Protein AF-A0A522EB56-F1 (afdb_monomer)

Radius of gyration: 16.91 Å; Cα contacts (8 Å, |Δi|>4): 366; chains: 1; bounding box: 45×41×39 Å

Foldseek 3Di:
DPDDLVRQLVVLVVVLVVQVVLLPPPQFQHKKKKFWFDVLSVDPDPDGDIDIDTGNDWDPVLVVVLVVQVVDDPAVVLVVCVVFVPDLQWQDDDDFKTKGQDQQHQAALKMKIFGNDQDADSNPDDSVRSSVVSVLVCLQVVLCVVVPFIWMKIWRGGTPPTGHGIMIIIHTRPDDDDPVCVVPVDGDYPHGSSNSSCSSNQQAPPVRHGDD

Mean predicted aligned error: 3.38 Å

Secondary structure (DSSP, 8-state):
--S-HHHHHHHHHHHHHHHHHHHTSTT-SEEEEEEEESTTTT--SSS---EEEEESS--HHHHHHHHHHTTSSS-HHHHHHHHHTTSTTEEEE-SSEEEE--TT-SSTT-EEEEESS----GGG--HHHHHHHHHHHHHHHHHHHTTT--EEEEEE-PPTT-----EEEEEE--S---HHHHHH-PPP-SS-HHHHHHHHHTSB-TTSPBP-

Structure (mmCIF, N/CA/C/O backbone):
data_AF-A0A522EB56-F1
#
_entry.id   AF-A0A522EB56-F1
#
loop_
_atom_site.group_PDB
_atom_site.id
_atom_site.type_symbol
_atom_site.label_atom_id
_atom_site.label_alt_id
_atom_site.label_comp_id
_atom_site.label_asym_id
_atom_site.label_entity_id
_atom_site.label_seq_id
_atom_site.pdbx_PDB_ins_code
_atom_site.Cartn_x
_atom_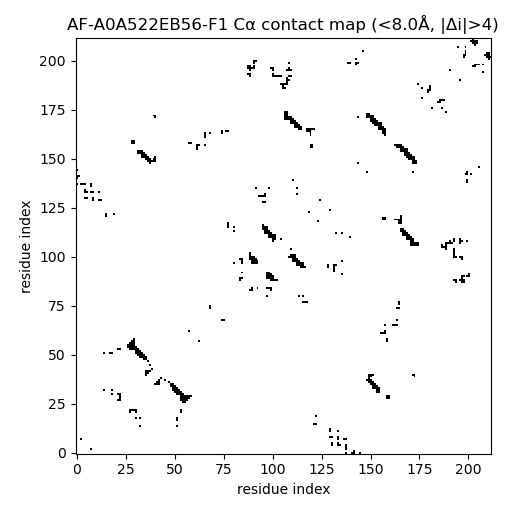site.Cartn_y
_atom_site.Cartn_z
_atom_site.occupancy
_atom_site.B_iso_or_equiv
_atom_site.auth_seq_id
_atom_site.auth_comp_id
_atom_site.auth_asym_id
_atom_site.auth_atom_id
_atom_site.pdbx_PDB_model_num
ATOM 1 N N . TRP A 1 1 ? -1.028 7.860 -11.013 1.00 91.56 1 TRP A N 1
ATOM 2 C CA . TRP A 1 1 ? 0.384 8.286 -10.855 1.00 91.56 1 TRP A CA 1
ATOM 3 C C . TRP A 1 1 ? 0.624 9.790 -11.040 1.00 91.56 1 TRP A C 1
ATOM 5 O O . TRP A 1 1 ? 1.677 10.256 -10.611 1.00 91.56 1 TRP A O 1
ATOM 15 N N . ASP A 1 2 ? -0.286 10.567 -11.647 1.00 94.19 2 ASP A N 1
ATOM 16 C CA . ASP A 1 2 ? -0.002 11.981 -11.980 1.00 94.19 2 ASP A CA 1
ATOM 17 C C . ASP A 1 2 ? -0.046 12.947 -10.799 1.00 94.19 2 ASP A C 1
ATOM 19 O O . ASP A 1 2 ? 0.698 13.923 -10.808 1.00 94.19 2 ASP A O 1
ATOM 23 N N . LEU A 1 3 ? -0.828 12.630 -9.761 1.00 96.38 3 LEU A N 1
ATOM 24 C CA . LEU A 1 3 ? -0.911 13.438 -8.543 1.00 96.38 3 LEU A CA 1
ATOM 25 C C . LEU A 1 3 ? 0.482 13.744 -7.975 1.00 96.38 3 LEU A C 1
ATOM 27 O O . LEU A 1 3 ? 1.369 12.882 -7.954 1.00 96.38 3 LEU A O 1
ATOM 31 N N . SER A 1 4 ? 0.664 14.974 -7.521 1.00 98.25 4 SER A N 1
ATOM 32 C CA . SER A 1 4 ? 1.799 15.427 -6.722 1.00 98.25 4 SER A CA 1
ATOM 33 C C . SER A 1 4 ? 1.764 14.818 -5.315 1.00 98.25 4 SER A C 1
ATOM 35 O O . SER A 1 4 ? 0.772 14.223 -4.890 1.00 98.25 4 SER A O 1
ATOM 37 N N . VAL A 1 5 ? 2.859 14.974 -4.567 1.00 98.56 5 VAL A N 1
ATOM 38 C CA . VAL A 1 5 ? 2.926 14.537 -3.162 1.00 98.56 5 VAL A CA 1
ATOM 39 C C . VAL A 1 5 ? 1.879 15.264 -2.308 1.00 98.56 5 VAL A C 1
ATOM 41 O O . VAL A 1 5 ? 1.228 14.628 -1.485 1.00 98.56 5 VAL A O 1
ATOM 44 N N . ASP A 1 6 ? 1.655 16.562 -2.534 1.00 98.56 6 ASP A N 1
ATOM 45 C CA . ASP A 1 6 ? 0.663 17.351 -1.786 1.00 98.56 6 ASP A CA 1
ATOM 46 C C . ASP A 1 6 ? -0.781 16.917 -2.077 1.00 98.56 6 ASP A C 1
ATOM 48 O O . ASP A 1 6 ? -1.623 16.841 -1.174 1.00 98.56 6 ASP A O 1
ATOM 52 N N . GLU A 1 7 ? -1.072 16.563 -3.328 1.00 98.31 7 GLU A N 1
ATOM 53 C CA . GLU A 1 7 ? -2.377 16.014 -3.703 1.00 98.31 7 GLU A CA 1
ATOM 54 C C . GLU A 1 7 ? -2.580 14.610 -3.118 1.00 98.31 7 GLU A C 1
ATOM 56 O O . GLU A 1 7 ? -3.651 14.312 -2.591 1.00 98.31 7 GLU A O 1
ATOM 61 N N . LEU A 1 8 ? -1.550 13.757 -3.131 1.00 98.50 8 LEU A N 1
ATOM 62 C CA . LEU A 1 8 ? -1.599 12.442 -2.483 1.00 98.50 8 LEU A CA 1
ATOM 63 C C . LEU A 1 8 ? -1.785 12.558 -0.965 1.00 98.50 8 LEU A C 1
ATOM 65 O O . LEU A 1 8 ? -2.591 11.825 -0.397 1.00 98.50 8 LEU A O 1
ATOM 69 N N . LEU A 1 9 ? -1.115 13.511 -0.314 1.00 98.69 9 LEU A N 1
ATOM 70 C CA . LEU A 1 9 ? -1.323 13.816 1.102 1.00 98.69 9 LEU A CA 1
ATOM 71 C C . LEU A 1 9 ? -2.775 14.230 1.371 1.00 98.69 9 LEU A C 1
ATOM 73 O O . LEU A 1 9 ? -3.380 13.777 2.342 1.00 98.69 9 LEU A O 1
ATOM 77 N N . THR A 1 10 ? -3.360 15.051 0.498 1.00 98.50 10 THR A N 1
ATOM 78 C CA . THR A 1 10 ? -4.781 15.421 0.582 1.00 98.50 10 THR A CA 1
ATOM 79 C C . THR A 1 10 ? -5.691 14.193 0.482 1.00 98.50 10 THR A C 1
ATOM 81 O O . THR A 1 10 ? -6.628 14.061 1.271 1.00 98.50 10 THR A O 1
ATOM 84 N N . VAL A 1 11 ? -5.393 13.254 -0.423 1.00 98.25 11 VAL A N 1
ATOM 85 C CA . VAL A 1 11 ? -6.132 11.984 -0.546 1.00 98.25 11 VAL A CA 1
ATOM 86 C C . VAL A 1 11 ? -6.003 11.132 0.719 1.00 98.25 11 VAL A C 1
ATOM 88 O O . VAL A 1 11 ? -7.017 10.653 1.224 1.00 98.25 11 VAL A O 1
ATOM 91 N N . LEU A 1 12 ? -4.795 10.978 1.271 1.00 98.62 12 LEU A N 1
ATOM 92 C CA . LEU A 1 12 ? -4.572 10.217 2.507 1.00 98.62 12 LEU A CA 1
ATOM 93 C C . LEU A 1 12 ? -5.327 10.829 3.694 1.00 98.62 12 LEU A C 1
ATOM 95 O O . LEU A 1 12 ? -5.979 10.109 4.444 1.00 98.62 12 LEU A O 1
ATOM 99 N N . LYS A 1 13 ? -5.337 12.161 3.823 1.00 98.56 13 LYS A N 1
ATOM 100 C CA . LYS A 1 13 ? -6.142 12.860 4.841 1.00 98.56 13 LYS A CA 1
ATOM 101 C C . LYS A 1 13 ? -7.638 12.616 4.658 1.00 98.56 13 LYS A C 1
ATOM 103 O O . LYS A 1 13 ? -8.349 12.389 5.636 1.00 98.56 13 LYS A O 1
ATOM 108 N N . ALA A 1 14 ? -8.123 12.624 3.417 1.00 98.31 14 ALA A N 1
ATOM 109 C CA . ALA A 1 14 ? -9.511 12.283 3.127 1.00 98.31 14 ALA A CA 1
ATOM 110 C C . ALA A 1 14 ? -9.828 10.829 3.521 1.00 98.31 14 ALA A C 1
ATOM 112 O O . ALA A 1 14 ? -10.890 10.572 4.091 1.00 98.31 14 ALA A O 1
ATOM 113 N N . TRP A 1 15 ? -8.904 9.890 3.292 1.00 98.56 15 TRP A N 1
ATOM 114 C CA . TRP A 1 15 ? -9.032 8.510 3.769 1.00 98.56 15 TRP A CA 1
ATOM 115 C C . TRP A 1 15 ? -9.087 8.443 5.295 1.00 98.56 15 TRP A C 1
ATOM 117 O O . TRP A 1 15 ? -10.015 7.828 5.814 1.00 98.56 15 TRP A O 1
ATOM 127 N N . CYS A 1 16 ? -8.196 9.133 6.015 1.00 98.50 16 CYS A N 1
ATOM 128 C CA . CYS A 1 16 ? -8.243 9.206 7.479 1.00 98.50 16 CYS A CA 1
ATOM 129 C C . CYS A 1 16 ? -9.606 9.699 7.980 1.00 98.50 16 CYS A C 1
ATOM 131 O O . CYS A 1 16 ? -10.238 9.052 8.815 1.00 98.50 16 CYS A O 1
ATOM 133 N N . ASN A 1 17 ? -10.099 10.808 7.425 1.00 98.25 17 ASN A N 1
ATOM 134 C CA . ASN A 1 17 ? -11.380 11.389 7.825 1.00 98.25 17 ASN A CA 1
ATOM 135 C C . ASN A 1 17 ? -12.533 10.394 7.642 1.00 98.25 17 ASN A C 1
ATOM 137 O O . ASN A 1 17 ? -13.330 10.183 8.556 1.00 98.25 17 ASN A O 1
ATOM 141 N N . ARG A 1 18 ? -12.606 9.738 6.477 1.00 98.06 18 ARG A N 1
ATOM 142 C CA . ARG A 1 18 ? -13.702 8.811 6.166 1.00 98.06 18 ARG A CA 1
ATOM 143 C C . ARG A 1 18 ? -13.588 7.490 6.917 1.00 98.06 18 ARG A C 1
ATOM 145 O O . ARG A 1 18 ? -14.613 6.975 7.350 1.00 98.06 18 ARG A O 1
ATOM 152 N N . ILE A 1 19 ? -12.382 6.963 7.125 1.00 98.25 19 ILE A N 1
ATOM 153 C CA . ILE A 1 19 ? -12.168 5.768 7.955 1.00 98.25 19 ILE A CA 1
ATOM 154 C C . ILE A 1 19 ? -12.593 6.053 9.396 1.00 98.25 19 ILE A C 1
ATOM 156 O O . ILE A 1 19 ? -13.335 5.255 9.967 1.00 98.25 19 ILE A O 1
ATOM 160 N N . SER A 1 20 ? -12.194 7.197 9.961 1.00 97.81 20 SER A N 1
ATOM 161 C CA . SER A 1 20 ? -12.588 7.607 11.314 1.00 97.81 20 SER A CA 1
ATOM 162 C C . SER A 1 20 ? -14.111 7.691 11.463 1.00 97.81 20 SER A C 1
ATOM 164 O O . SER A 1 20 ? -14.681 7.072 12.360 1.00 97.81 20 SER A O 1
ATOM 166 N N . GLU A 1 21 ? -14.789 8.375 10.538 1.00 98.06 21 GLU A N 1
ATOM 167 C CA . GLU A 1 21 ? -16.248 8.539 10.560 1.00 98.06 21 GLU A CA 1
ATOM 168 C C . GLU A 1 21 ? -16.996 7.205 10.398 1.00 98.06 21 GLU A C 1
ATOM 170 O O . GLU A 1 21 ? -17.924 6.898 11.152 1.00 98.06 21 GLU A O 1
ATOM 175 N N . LEU A 1 22 ? -16.601 6.386 9.419 1.00 97.75 22 LEU A N 1
ATOM 176 C CA . LEU A 1 22 ? -17.283 5.128 9.112 1.00 97.75 22 LEU A CA 1
ATOM 177 C C . LEU A 1 22 ? -17.064 4.067 10.197 1.00 97.75 22 LEU A C 1
ATOM 179 O O . LEU A 1 22 ? -17.971 3.272 10.456 1.00 97.75 22 LEU A O 1
ATOM 183 N N . SER A 1 23 ? -15.908 4.081 10.865 1.00 96.06 23 SER A N 1
ATOM 184 C CA . SER A 1 23 ? -15.574 3.142 11.948 1.00 96.06 23 SER A CA 1
ATOM 185 C C . SER A 1 23 ? -16.375 3.381 13.231 1.00 96.06 23 SER A C 1
ATOM 187 O O . SER A 1 23 ? -16.440 2.502 14.088 1.00 96.06 23 SER A O 1
ATOM 189 N N . GLN A 1 24 ? -17.002 4.552 13.381 1.00 96.00 24 GLN A N 1
ATOM 190 C CA . GLN A 1 24 ? -17.881 4.856 14.515 1.00 96.00 24 GLN A CA 1
ATOM 191 C C . GLN A 1 24 ? -19.304 4.308 14.331 1.00 96.00 24 GLN A C 1
ATOM 193 O O . GLN A 1 24 ? -20.083 4.279 15.284 1.00 96.00 24 GLN A O 1
ATOM 198 N N . LYS A 1 25 ? -19.675 3.870 13.121 1.00 96.81 25 LYS A N 1
ATOM 199 C CA . LYS A 1 25 ? -21.008 3.313 12.864 1.00 96.81 25 LYS A CA 1
ATOM 200 C C . LYS A 1 25 ? -21.122 1.929 13.529 1.00 96.81 25 LYS A C 1
ATOM 202 O O . LYS A 1 25 ? -20.293 1.071 13.236 1.00 96.81 25 LYS A O 1
ATOM 207 N N . PRO A 1 26 ? -22.161 1.652 14.345 1.00 95.00 26 PRO A N 1
ATOM 208 C CA . PRO A 1 26 ? -22.265 0.394 15.099 1.00 95.00 26 PRO A CA 1
ATOM 209 C C . PRO A 1 26 ? -22.221 -0.889 14.256 1.00 95.00 26 PRO A C 1
ATOM 211 O O . PRO A 1 26 ? -21.745 -1.919 14.724 1.00 95.00 26 PRO A O 1
ATOM 214 N N . ALA A 1 27 ? -22.716 -0.833 13.017 1.00 95.19 27 ALA A N 1
ATOM 215 C CA . ALA A 1 27 ? -22.726 -1.972 12.102 1.00 95.19 27 ALA A CA 1
ATOM 216 C C . ALA A 1 27 ? -21.392 -2.180 11.361 1.00 95.19 27 ALA A C 1
ATOM 218 O O . ALA A 1 27 ? -21.203 -3.230 10.754 1.00 95.19 27 ALA A O 1
ATOM 219 N N . THR A 1 28 ? -20.474 -1.210 11.381 1.00 97.62 28 THR A N 1
ATOM 220 C CA . THR A 1 28 ? -19.195 -1.316 10.670 1.00 97.62 28 THR A CA 1
ATOM 221 C C . THR A 1 28 ? -18.236 -2.213 11.444 1.00 97.62 28 THR A C 1
ATOM 223 O O . THR A 1 28 ? -17.919 -1.948 12.602 1.00 97.62 28 THR A O 1
ATOM 226 N N . LYS A 1 29 ? -17.732 -3.258 10.783 1.00 96.94 29 LYS A N 1
ATOM 227 C CA . LYS A 1 29 ? -16.644 -4.103 11.296 1.00 96.94 29 LYS A CA 1
ATOM 228 C C . LYS A 1 29 ? -15.296 -3.735 10.692 1.00 96.94 29 LYS A C 1
ATOM 230 O O . LYS A 1 29 ? -14.285 -3.816 11.384 1.00 96.94 29 LYS A O 1
ATOM 235 N N . TRP A 1 30 ? -15.282 -3.292 9.437 1.00 97.81 30 TRP A N 1
ATOM 236 C CA . TRP A 1 30 ? -14.063 -2.873 8.754 1.00 97.81 30 TRP A CA 1
ATOM 237 C C . TRP A 1 30 ? -14.355 -1.858 7.644 1.00 97.81 30 TRP A C 1
ATOM 239 O O . TRP A 1 30 ? -15.468 -1.810 7.110 1.00 97.81 30 TRP A O 1
ATOM 249 N N . VAL A 1 31 ? -13.357 -1.035 7.307 1.00 98.25 31 VAL A N 1
ATOM 250 C CA . VAL A 1 31 ? -13.451 -0.011 6.257 1.00 98.25 31 VAL A CA 1
ATOM 251 C C . VAL A 1 31 ? -12.338 -0.223 5.231 1.00 98.25 31 VAL A C 1
ATOM 253 O O . VAL A 1 31 ? -11.176 0.079 5.484 1.00 98.25 31 VAL A O 1
ATOM 256 N N . ALA A 1 32 ? -12.682 -0.697 4.040 1.00 97.94 32 ALA A N 1
ATOM 257 C CA . ALA A 1 32 ? -11.734 -0.786 2.937 1.00 97.94 32 ALA A CA 1
ATOM 258 C C . ALA A 1 32 ? -11.496 0.606 2.345 1.00 97.94 32 ALA A C 1
ATOM 260 O O . ALA A 1 32 ? -12.463 1.277 1.989 1.00 97.94 32 ALA A O 1
ATOM 261 N N . ALA A 1 33 ? -10.241 1.018 2.174 1.00 98.12 33 ALA A N 1
ATOM 262 C CA . ALA A 1 33 ? -9.876 2.177 1.361 1.00 98.12 33 ALA A CA 1
ATOM 263 C C . ALA A 1 33 ? -8.878 1.734 0.289 1.00 98.12 33 ALA A C 1
ATOM 265 O O . ALA A 1 33 ? -7.845 1.136 0.599 1.00 98.12 33 ALA A O 1
ATOM 266 N N . PHE A 1 34 ? -9.226 1.977 -0.973 1.00 98.25 34 PHE A N 1
ATOM 267 C CA . PHE A 1 34 ? -8.470 1.463 -2.107 1.00 98.25 34 PHE A CA 1
ATOM 268 C C . PHE A 1 34 ? -8.619 2.331 -3.356 1.00 98.25 34 PHE A C 1
ATOM 270 O O . PHE A 1 34 ? -9.475 3.212 -3.452 1.00 98.25 34 PHE A O 1
ATOM 277 N N . LYS A 1 35 ? -7.765 2.069 -4.339 1.00 97.62 35 LYS A N 1
ATOM 278 C CA . LYS A 1 35 ? -7.767 2.678 -5.659 1.00 97.62 35 LYS A CA 1
ATOM 279 C C . LYS A 1 35 ? -7.564 1.603 -6.714 1.00 97.62 35 LYS A C 1
ATOM 281 O O . LYS A 1 35 ? -6.639 0.802 -6.615 1.00 97.62 35 LYS A O 1
ATOM 286 N N . ASN A 1 36 ? -8.369 1.696 -7.762 1.00 97.31 36 ASN A N 1
ATOM 287 C CA . ASN A 1 36 ? -8.198 0.952 -8.999 1.00 97.31 36 ASN A CA 1
ATOM 288 C C . ASN A 1 36 ? -7.678 1.911 -10.073 1.00 97.31 36 ASN A C 1
ATOM 290 O O . ASN A 1 36 ? -8.138 3.055 -10.178 1.00 97.31 36 ASN A O 1
ATOM 294 N N . HIS A 1 37 ? -6.698 1.467 -10.850 1.00 96.00 37 HIS A N 1
ATOM 295 C CA . HIS A 1 37 ? -6.133 2.217 -11.961 1.00 96.00 37 HIS A CA 1
ATOM 296 C C . HIS A 1 37 ? -6.011 1.324 -13.192 1.00 96.00 37 HIS A C 1
ATOM 298 O O . HIS A 1 37 ? -5.477 0.221 -13.099 1.00 96.00 37 HIS A O 1
ATOM 304 N N . GLY A 1 38 ? -6.454 1.835 -14.343 1.00 93.31 38 GLY A N 1
ATOM 305 C CA . GLY A 1 38 ? -6.471 1.104 -15.608 1.00 93.31 38 GLY A CA 1
ATOM 306 C C . GLY A 1 38 ? -7.552 0.019 -15.665 1.00 93.31 38 GLY A C 1
ATOM 307 O O . GLY A 1 38 ? -8.137 -0.373 -14.650 1.00 93.31 38 GLY A O 1
ATOM 308 N N . LYS A 1 39 ? -7.835 -0.455 -16.879 1.00 91.00 39 LYS A N 1
ATOM 309 C CA . LYS A 1 39 ? -8.914 -1.415 -17.147 1.00 91.00 39 LYS A CA 1
ATOM 310 C C . LYS A 1 39 ? -8.657 -2.755 -16.454 1.00 91.00 39 LYS A C 1
ATOM 312 O O . LYS A 1 39 ? -9.550 -3.291 -15.805 1.00 91.00 39 LYS A O 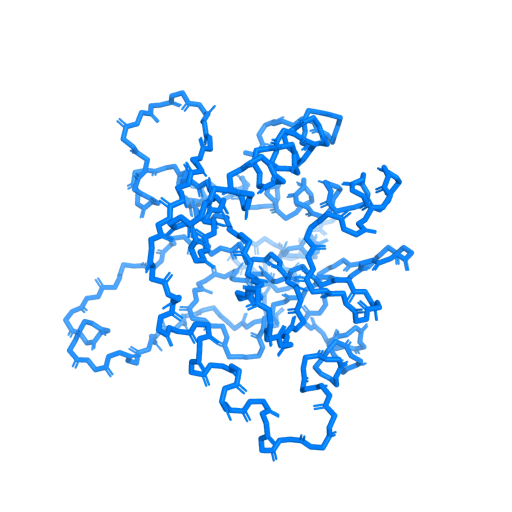1
ATOM 317 N N . GLU A 1 40 ? -7.426 -3.250 -16.519 1.00 92.00 40 GLU A N 1
ATOM 318 C CA . GLU A 1 40 ? -6.969 -4.510 -15.918 1.00 92.00 40 GLU A CA 1
ATOM 319 C C . GLU A 1 40 ? -6.903 -4.428 -14.382 1.00 92.00 40 GLU A C 1
ATOM 321 O O . GLU A 1 40 ? -6.979 -5.448 -13.693 1.00 92.00 40 GLU A O 1
ATOM 326 N N . GLY A 1 41 ? -6.820 -3.208 -13.836 1.00 87.00 41 GLY A N 1
ATOM 327 C CA . GLY A 1 41 ? -7.013 -2.910 -12.415 1.00 87.00 41 GLY A CA 1
ATOM 328 C C . GLY A 1 41 ? -8.477 -2.806 -11.991 1.00 87.00 41 GLY A C 1
ATOM 329 O O . GLY A 1 41 ? -8.749 -2.596 -10.812 1.00 87.00 41 GLY A O 1
ATOM 330 N N . GLY A 1 42 ? -9.431 -2.949 -12.915 1.00 88.56 42 GLY A N 1
ATOM 331 C CA . GLY A 1 42 ? -10.862 -2.880 -12.621 1.00 88.56 42 GLY A CA 1
ATOM 332 C C . GLY A 1 42 ? -11.403 -1.455 -12.482 1.00 88.56 42 GLY A C 1
ATOM 333 O O . GLY A 1 42 ? -12.448 -1.257 -11.859 1.00 88.56 42 GLY A O 1
ATOM 334 N N . ALA A 1 43 ? -10.714 -0.446 -13.027 1.00 87.19 43 ALA A N 1
ATOM 335 C CA . ALA A 1 43 ? -11.265 0.902 -13.101 1.00 87.19 43 ALA A CA 1
ATOM 336 C C . ALA A 1 43 ? -12.425 0.937 -14.111 1.00 87.19 43 ALA A C 1
ATOM 338 O O . ALA A 1 43 ? -12.248 0.646 -15.293 1.00 87.19 43 ALA A O 1
ATOM 339 N N . SER A 1 44 ? -13.618 1.308 -13.645 1.00 80.44 44 SER A N 1
ATOM 340 C CA . SER A 1 44 ? -14.816 1.451 -14.485 1.00 80.44 44 SER A CA 1
ATOM 341 C C . SER A 1 44 ? -14.944 2.833 -15.133 1.00 80.44 44 SER A C 1
ATOM 343 O O . SER A 1 44 ? -15.700 3.000 -16.086 1.00 80.44 44 SER A O 1
ATOM 345 N N . LEU A 1 45 ? -14.213 3.828 -14.620 1.00 85.06 45 LEU A N 1
ATOM 346 C CA . LEU A 1 45 ? -14.213 5.209 -15.095 1.00 85.06 45 LEU A CA 1
ATOM 347 C C . LEU A 1 45 ? -12.788 5.654 -15.416 1.00 85.06 45 LEU A C 1
ATOM 349 O O . LEU A 1 45 ? -11.856 5.346 -14.675 1.00 85.06 45 LEU A O 1
ATOM 353 N N . MET A 1 46 ? -12.648 6.457 -16.473 1.00 83.19 46 MET A N 1
ATOM 354 C CA . MET A 1 46 ? -11.369 7.070 -16.853 1.00 83.19 46 MET A CA 1
ATOM 355 C C . MET A 1 46 ? -10.890 8.111 -15.836 1.00 83.19 46 MET A C 1
ATOM 357 O O . MET A 1 46 ? -9.691 8.324 -15.677 1.00 83.19 46 MET A O 1
ATOM 361 N N . HIS A 1 47 ? -11.817 8.778 -15.142 1.00 89.00 47 HIS A N 1
ATOM 362 C CA . HIS A 1 47 ? -11.461 9.776 -14.140 1.00 89.00 47 HIS A CA 1
ATOM 363 C C . HIS A 1 47 ? -10.772 9.121 -12.937 1.00 89.00 47 HIS A C 1
ATOM 365 O O . HIS A 1 47 ? -11.281 8.153 -12.367 1.00 89.00 47 HIS A O 1
ATOM 371 N N . SER A 1 48 ? -9.634 9.676 -12.515 1.00 91.94 48 SER A N 1
ATOM 372 C CA . SER A 1 48 ? -8.888 9.154 -11.372 1.00 91.94 48 SER A CA 1
ATOM 373 C C . SER A 1 48 ? -9.674 9.339 -10.077 1.00 91.94 48 SER A C 1
ATOM 375 O O . SER A 1 48 ? -9.817 10.448 -9.579 1.00 91.94 48 SER A O 1
ATOM 377 N N . HIS A 1 49 ? -10.100 8.229 -9.483 1.00 93.12 49 HIS A N 1
ATOM 378 C CA . HIS A 1 49 ? -10.777 8.209 -8.193 1.00 93.12 49 HIS A CA 1
ATOM 379 C C . HIS A 1 49 ? -10.231 7.088 -7.302 1.00 93.12 49 HIS A C 1
ATOM 381 O O . HIS A 1 49 ? -9.449 6.240 -7.747 1.00 93.12 49 HIS A O 1
ATOM 387 N N . SER A 1 50 ? -10.628 7.132 -6.036 1.00 95.81 50 SER A N 1
ATOM 388 C CA . SER A 1 50 ? -10.433 6.088 -5.031 1.00 95.81 50 SER A CA 1
ATOM 389 C C . SER A 1 50 ? -11.799 5.727 -4.451 1.00 95.81 50 SER A C 1
ATOM 391 O O . SER A 1 50 ? -12.758 6.488 -4.591 1.00 95.81 50 SER A O 1
ATOM 393 N N . GLN A 1 51 ? -11.896 4.585 -3.788 1.00 97.56 51 GLN A N 1
ATOM 394 C CA . GLN A 1 51 ? -13.129 4.086 -3.196 1.00 97.56 51 GLN A CA 1
ATOM 395 C C . GLN A 1 51 ? -12.914 3.799 -1.712 1.00 97.56 51 GLN A C 1
ATOM 397 O O . GLN A 1 51 ? -11.828 3.403 -1.289 1.00 97.56 51 GLN A O 1
ATOM 402 N N . ILE A 1 52 ? -13.968 4.014 -0.924 1.00 98.06 52 ILE A N 1
ATOM 403 C CA . ILE A 1 52 ? -14.010 3.666 0.494 1.00 98.06 52 ILE A CA 1
ATOM 404 C C . ILE A 1 52 ? -15.309 2.912 0.746 1.00 98.06 52 ILE A C 1
ATOM 406 O O . ILE A 1 52 ? -16.384 3.412 0.412 1.00 98.06 52 ILE A O 1
ATOM 410 N N . VAL A 1 53 ? -15.210 1.715 1.316 1.00 97.56 53 VAL A N 1
ATOM 411 C CA . VAL A 1 53 ? -16.348 0.820 1.539 1.00 97.56 53 VAL A CA 1
ATOM 412 C C . VAL A 1 53 ? -16.312 0.330 2.980 1.00 97.56 53 VAL A C 1
ATOM 414 O O . VAL A 1 53 ? -15.390 -0.375 3.377 1.00 97.56 53 VAL A O 1
ATOM 417 N N . SER A 1 54 ? -17.320 0.691 3.770 1.00 96.94 54 SER A N 1
ATOM 418 C CA . SER A 1 54 ? -17.543 0.110 5.097 1.00 96.94 54 SER A CA 1
ATOM 419 C C . SER A 1 54 ? -18.481 -1.083 5.001 1.00 96.94 54 SER A C 1
ATOM 421 O O . SER A 1 54 ? -19.502 -0.998 4.316 1.00 96.94 54 SER A O 1
ATOM 423 N N . PHE A 1 55 ? -18.194 -2.154 5.732 1.00 95.19 55 PHE A N 1
ATOM 424 C CA . PHE A 1 55 ? -19.067 -3.325 5.775 1.00 95.19 55 PHE A CA 1
ATOM 425 C C . PHE A 1 55 ? -19.040 -4.015 7.143 1.00 95.19 55 PHE A C 1
ATOM 427 O O . PHE A 1 55 ? -18.184 -3.756 7.992 1.00 95.19 55 PHE A O 1
ATOM 434 N N . ASN A 1 56 ? -20.037 -4.867 7.379 1.00 96.31 56 ASN A N 1
ATOM 435 C CA . ASN A 1 56 ? -20.343 -5.501 8.664 1.00 96.31 56 ASN A CA 1
ATOM 436 C C . ASN A 1 56 ? -19.674 -6.873 8.860 1.00 96.31 56 ASN A C 1
ATOM 438 O O . ASN A 1 56 ? -20.143 -7.680 9.662 1.00 96.31 56 ASN A O 1
ATOM 442 N N . LEU A 1 57 ? -18.578 -7.129 8.146 1.00 95.88 57 LEU A N 1
ATOM 443 C CA . LEU A 1 57 ? -17.804 -8.366 8.201 1.00 95.88 57 LEU A CA 1
ATOM 444 C C . LEU A 1 57 ? -16.321 -8.038 8.430 1.00 95.88 57 LEU A C 1
ATOM 446 O O . LEU A 1 57 ? -15.818 -7.036 7.927 1.00 95.88 57 LEU A O 1
ATOM 450 N N . GLU A 1 58 ? -15.620 -8.879 9.188 1.00 96.81 58 GLU A N 1
ATOM 451 C CA . GLU A 1 58 ? -14.156 -8.838 9.273 1.00 96.81 58 GLU A CA 1
ATOM 452 C C . GLU A 1 58 ? -13.559 -9.548 8.041 1.00 96.81 58 GLU A C 1
ATOM 454 O O . GLU A 1 58 ? -13.982 -10.670 7.746 1.00 96.81 58 GLU A O 1
ATOM 459 N N . PRO A 1 59 ? -12.610 -8.949 7.294 1.00 96.75 59 PRO A N 1
ATOM 460 C CA . PRO A 1 59 ? -12.126 -9.537 6.047 1.00 96.75 59 PRO A CA 1
ATOM 461 C C . PRO A 1 59 ? -11.462 -10.903 6.296 1.00 96.75 59 PRO A C 1
ATOM 463 O O . PRO A 1 59 ? -10.490 -10.962 7.053 1.00 96.75 59 PRO A O 1
ATOM 466 N N . PRO A 1 60 ? -11.912 -11.998 5.648 1.00 95.88 60 PRO A N 1
ATOM 467 C CA . PRO A 1 60 ? -11.393 -13.340 5.924 1.00 95.88 60 PRO A CA 1
ATOM 468 C C . PRO A 1 60 ? -9.878 -13.471 5.745 1.00 95.88 60 PRO A C 1
ATOM 470 O O . PRO A 1 60 ? -9.224 -14.136 6.542 1.00 95.88 60 PRO A O 1
ATOM 473 N N . GLN A 1 61 ? -9.311 -12.803 4.737 1.00 94.25 61 GLN A N 1
ATOM 474 C CA . GLN A 1 61 ? -7.870 -12.814 4.487 1.00 94.25 61 GLN A CA 1
ATOM 475 C C . GLN A 1 61 ? -7.084 -12.118 5.608 1.00 94.25 61 GLN A C 1
ATOM 477 O O . GLN A 1 61 ? -6.152 -12.703 6.149 1.00 94.25 61 GLN A O 1
ATOM 482 N N . VAL A 1 62 ? -7.513 -10.923 6.031 1.00 96.69 62 VAL A N 1
ATOM 483 C CA . VAL A 1 62 ? -6.888 -10.198 7.154 1.00 96.69 62 VAL A CA 1
ATOM 484 C C . VAL A 1 62 ? -6.981 -11.026 8.441 1.00 96.69 62 VAL A C 1
ATOM 486 O O . VAL A 1 62 ? -6.018 -11.122 9.198 1.00 96.69 62 VAL A O 1
ATOM 489 N N . MET A 1 63 ? -8.113 -11.698 8.670 1.00 97.75 63 MET A N 1
ATOM 490 C CA . MET A 1 63 ? -8.288 -12.593 9.818 1.00 97.75 63 MET A CA 1
ATOM 491 C C . MET A 1 63 ? -7.397 -13.838 9.751 1.00 97.75 63 MET A C 1
ATOM 493 O O . MET A 1 63 ? -6.886 -14.277 10.783 1.00 97.75 63 MET A O 1
ATOM 497 N N . ALA A 1 64 ? -7.176 -14.407 8.564 1.00 96.00 64 ALA A N 1
ATOM 498 C CA . ALA A 1 64 ? -6.241 -15.514 8.378 1.00 96.00 64 ALA A CA 1
ATOM 499 C C . ALA A 1 64 ? -4.802 -15.096 8.719 1.00 96.00 64 ALA A C 1
ATOM 501 O O . ALA A 1 64 ? -4.101 -15.830 9.413 1.00 96.00 64 ALA A O 1
ATOM 502 N N . GLU A 1 65 ? -4.392 -13.894 8.315 1.00 96.12 65 GLU A N 1
ATOM 503 C CA . GLU A 1 65 ? -3.073 -13.338 8.631 1.00 96.12 65 GLU A CA 1
ATOM 504 C C . GLU A 1 65 ? -2.902 -13.040 10.126 1.00 96.12 65 GLU A C 1
ATOM 506 O O . GLU A 1 65 ? -1.868 -13.381 10.696 1.00 96.12 65 GLU A O 1
ATOM 511 N N . ILE A 1 66 ? -3.928 -12.496 10.793 1.00 96.44 66 ILE A N 1
ATOM 512 C CA . ILE A 1 66 ? -3.945 -12.324 12.258 1.00 96.44 66 ILE A CA 1
ATOM 513 C C . ILE A 1 66 ? -3.808 -13.679 12.966 1.00 96.44 66 ILE A C 1
ATOM 515 O O . ILE A 1 66 ? -3.071 -13.819 13.939 1.00 96.44 66 ILE A O 1
ATOM 519 N N . ASN A 1 67 ? -4.512 -14.708 12.498 1.00 95.62 67 ASN A N 1
ATOM 520 C CA . ASN A 1 67 ? -4.408 -16.036 13.100 1.00 95.62 67 ASN A CA 1
ATOM 521 C C . ASN A 1 67 ? -3.028 -16.664 12.869 1.00 95.62 67 ASN A C 1
ATOM 523 O O . ASN A 1 67 ? -2.490 -17.298 13.775 1.00 95.62 67 ASN A O 1
ATOM 527 N N . ALA A 1 68 ? -2.434 -16.461 11.692 1.00 94.12 68 ALA A N 1
ATOM 528 C CA . ALA A 1 68 ? -1.077 -16.907 11.405 1.00 94.12 68 ALA A CA 1
ATOM 529 C C . ALA A 1 68 ? -0.036 -16.155 12.253 1.00 94.12 68 ALA A C 1
ATOM 531 O O . ALA A 1 68 ? 0.900 -16.777 12.758 1.00 94.12 68 ALA A O 1
ATOM 532 N N . SER A 1 69 ? -0.218 -14.847 12.467 1.00 93.62 69 SER A N 1
ATOM 533 C CA . SER A 1 69 ? 0.708 -14.020 13.248 1.00 93.62 69 SER A CA 1
ATOM 534 C C . SER A 1 69 ? 0.730 -14.391 14.731 1.00 93.62 69 SER A C 1
ATOM 536 O O . SER A 1 69 ? 1.790 -14.323 15.346 1.00 93.62 69 SER A O 1
ATOM 538 N N . ARG A 1 70 ? -0.385 -14.883 15.292 1.00 90.25 70 ARG A N 1
ATOM 539 C CA . ARG A 1 70 ? -0.462 -15.377 16.685 1.00 90.25 70 ARG A CA 1
ATOM 540 C C . ARG A 1 70 ? 0.482 -16.543 16.987 1.00 90.25 70 ARG A C 1
ATOM 542 O O . ARG A 1 70 ? 0.858 -16.725 18.140 1.00 90.25 70 ARG A O 1
ATOM 549 N N . ASN A 1 71 ? 0.868 -17.322 15.977 1.00 88.56 71 ASN A N 1
ATOM 550 C CA . ASN A 1 71 ? 1.817 -18.429 16.136 1.00 88.56 71 ASN A CA 1
ATOM 551 C C . ASN A 1 71 ? 3.284 -17.966 16.118 1.00 88.56 71 ASN A C 1
ATOM 553 O O . ASN A 1 71 ? 4.192 -18.778 16.293 1.00 88.56 71 ASN A O 1
ATOM 557 N N . TYR A 1 72 ? 3.532 -16.676 15.884 1.00 92.19 72 TYR A N 1
ATOM 558 C CA . TYR A 1 72 ? 4.858 -16.080 15.862 1.00 92.19 72 TYR A CA 1
ATOM 559 C C . TYR A 1 72 ? 5.149 -15.359 17.185 1.00 92.19 72 TYR A C 1
ATOM 561 O O . TYR A 1 72 ? 4.287 -14.699 17.760 1.00 92.19 72 TYR A O 1
ATOM 569 N N . SER A 1 73 ? 6.386 -15.457 17.680 1.00 90.94 73 SER A N 1
ATOM 570 C CA . SER A 1 73 ? 6.802 -14.720 18.878 1.00 90.94 73 SER A CA 1
ATOM 571 C C . SER A 1 73 ? 7.019 -13.241 18.539 1.00 90.94 73 SER A C 1
ATOM 573 O O . SER A 1 73 ? 8.091 -12.854 18.075 1.00 90.94 73 SER A O 1
ATOM 575 N N . GLY A 1 74 ? 6.003 -12.416 18.792 1.00 91.69 74 GLY A N 1
ATOM 576 C CA . GLY A 1 74 ? 5.992 -10.986 18.473 1.00 91.69 74 GLY A CA 1
ATOM 577 C C . GLY A 1 74 ? 5.315 -10.696 17.132 1.00 91.69 74 GLY A C 1
ATOM 578 O O . GLY A 1 74 ? 4.518 -11.489 16.644 1.00 91.69 74 GLY A O 1
ATOM 579 N N . CYS A 1 75 ? 5.624 -9.553 16.517 1.00 95.25 75 CYS A N 1
ATOM 580 C CA . CYS A 1 75 ? 5.035 -9.183 15.229 1.00 95.25 75 CYS A CA 1
ATOM 581 C C . CYS A 1 75 ? 5.890 -9.708 14.054 1.00 95.25 75 CYS A C 1
ATOM 583 O O . CYS A 1 75 ? 7.019 -9.233 13.870 1.00 95.25 75 CYS A O 1
ATOM 585 N N . PRO A 1 76 ? 5.374 -10.627 13.212 1.00 95.56 76 PRO A N 1
ATOM 586 C CA . PRO A 1 76 ? 6.129 -11.154 12.074 1.00 95.56 76 PRO A CA 1
ATOM 587 C C . PRO A 1 76 ? 6.444 -10.073 11.033 1.00 95.56 76 PRO A C 1
ATOM 589 O O . PRO A 1 76 ? 7.526 -10.082 10.450 1.00 95.56 76 PRO A O 1
ATOM 592 N N . TYR A 1 77 ? 5.557 -9.091 10.846 1.00 96.06 77 TYR A N 1
ATOM 593 C CA . TYR A 1 77 ? 5.793 -7.969 9.933 1.00 96.06 77 TYR A CA 1
ATOM 594 C C . TYR A 1 77 ? 6.874 -7.009 10.435 1.00 96.06 77 TYR A C 1
ATOM 596 O O . TYR A 1 77 ? 7.647 -6.495 9.632 1.00 96.06 77 TYR A O 1
ATOM 604 N N . CYS A 1 78 ? 6.999 -6.803 11.752 1.00 96.12 78 CYS A N 1
ATOM 605 C CA . CYS A 1 78 ? 8.135 -6.057 12.302 1.00 96.12 78 CYS A CA 1
ATOM 606 C C . CYS A 1 78 ? 9.450 -6.758 11.964 1.00 96.12 78 CYS A C 1
ATOM 608 O O . CYS A 1 78 ? 10.390 -6.112 11.501 1.00 96.12 78 CYS A O 1
ATOM 610 N N . LYS A 1 79 ? 9.501 -8.090 12.115 1.00 95.12 79 LYS A N 1
ATOM 611 C CA . LYS A 1 79 ? 10.685 -8.862 11.732 1.00 95.12 79 LYS A CA 1
ATOM 612 C C . LYS A 1 79 ? 10.956 -8.799 10.230 1.00 95.12 79 LYS A C 1
ATOM 614 O O . LYS A 1 79 ? 12.105 -8.629 9.825 1.00 95.12 79 LYS A O 1
ATOM 619 N N . LEU A 1 80 ? 9.911 -8.910 9.411 1.00 94.25 80 LEU A N 1
ATOM 620 C CA . LEU A 1 80 ? 10.003 -8.768 7.961 1.00 94.25 80 LEU A CA 1
ATOM 621 C C . LEU A 1 80 ? 10.613 -7.412 7.587 1.00 94.25 80 LEU A C 1
ATOM 623 O O . LEU A 1 80 ? 11.609 -7.372 6.875 1.00 94.25 80 LEU A O 1
ATOM 627 N N . MET A 1 81 ? 10.083 -6.317 8.134 1.00 93.44 81 MET A N 1
ATOM 628 C CA . MET A 1 81 ? 10.564 -4.954 7.892 1.00 93.44 81 MET A CA 1
ATOM 629 C C . MET A 1 81 ? 12.032 -4.777 8.318 1.00 93.44 81 MET A C 1
ATOM 631 O O . MET A 1 81 ? 12.819 -4.172 7.588 1.00 93.44 81 MET A O 1
ATOM 635 N N . GLU A 1 82 ? 12.447 -5.357 9.452 1.00 91.81 82 GLU A N 1
ATOM 636 C CA . GLU A 1 82 ? 13.849 -5.336 9.889 1.00 91.81 82 GLU A CA 1
ATOM 637 C C . GLU A 1 82 ? 14.807 -6.009 8.904 1.00 91.81 82 GLU A C 1
ATOM 639 O O . GLU A 1 82 ? 15.943 -5.544 8.747 1.00 91.81 82 GLU A O 1
ATOM 644 N N . ASN A 1 83 ? 14.358 -7.098 8.280 1.00 92.88 83 ASN A N 1
ATOM 645 C CA . ASN A 1 83 ? 15.132 -7.851 7.303 1.00 92.88 83 ASN A CA 1
ATOM 646 C C . ASN A 1 83 ? 15.136 -7.132 5.944 1.00 92.88 83 ASN A C 1
ATOM 648 O O . ASN A 1 83 ? 16.198 -6.925 5.357 1.00 92.88 83 ASN A O 1
ATOM 652 N N . GLU A 1 84 ? 13.967 -6.705 5.464 1.00 92.81 84 GLU A N 1
ATOM 653 C CA . GLU A 1 84 ? 13.798 -6.144 4.121 1.00 92.81 84 GLU A CA 1
ATOM 654 C C . GLU A 1 84 ? 14.424 -4.758 3.964 1.00 92.81 84 GLU A C 1
ATOM 656 O O . GLU A 1 84 ? 14.979 -4.456 2.912 1.00 92.81 84 GLU A O 1
ATOM 661 N N . LYS A 1 85 ? 14.476 -3.930 5.018 1.00 85.62 85 LYS A N 1
ATOM 662 C CA . LYS A 1 85 ? 15.172 -2.627 4.941 1.00 85.62 85 LYS A CA 1
ATOM 663 C C . LYS A 1 85 ? 16.678 -2.745 4.649 1.00 85.62 85 LYS A C 1
ATOM 665 O O . LYS A 1 85 ? 17.315 -1.770 4.249 1.00 85.62 85 LYS A O 1
ATOM 670 N N . LYS A 1 86 ? 17.262 -3.930 4.858 1.00 89.31 86 LYS A N 1
ATOM 671 C CA . LYS A 1 86 ? 18.673 -4.240 4.576 1.00 89.31 86 LYS A CA 1
ATOM 672 C C . LYS A 1 86 ? 18.852 -5.125 3.338 1.00 89.31 86 LYS A C 1
ATOM 674 O O . LYS A 1 86 ? 19.986 -5.468 3.017 1.00 89.31 86 LYS A O 1
ATOM 679 N N . SER A 1 87 ? 17.766 -5.525 2.678 1.00 93.81 87 SER A N 1
ATOM 680 C CA . SER A 1 87 ? 17.803 -6.454 1.550 1.00 93.81 87 SER A CA 1
ATOM 681 C C . SER A 1 87 ? 17.926 -5.720 0.211 1.00 93.81 87 SER A C 1
ATOM 683 O O . SER A 1 87 ? 17.659 -4.521 0.097 1.00 93.81 87 SER A O 1
ATOM 685 N N . HIS A 1 88 ? 18.269 -6.467 -0.841 1.00 94.62 88 HIS A N 1
ATOM 686 C CA . HIS A 1 88 ? 18.240 -5.977 -2.224 1.00 94.62 88 HIS A CA 1
ATOM 687 C C . HIS A 1 88 ? 16.815 -5.713 -2.749 1.00 94.62 88 HIS A C 1
ATOM 689 O O . HIS A 1 88 ? 16.658 -5.105 -3.808 1.00 94.62 88 HIS A O 1
ATOM 695 N N . ARG A 1 89 ? 15.776 -6.124 -2.008 1.00 97.12 89 ARG A N 1
ATOM 696 C CA . ARG A 1 89 ? 14.363 -5.895 -2.343 1.00 97.12 89 ARG A CA 1
ATOM 697 C C . ARG A 1 89 ? 13.811 -4.572 -1.806 1.00 97.12 89 ARG A C 1
ATOM 699 O O . ARG A 1 89 ? 12.691 -4.190 -2.143 1.00 97.12 89 ARG A O 1
ATOM 706 N N . ARG A 1 90 ? 14.582 -3.830 -0.999 1.00 97.69 90 ARG A N 1
ATOM 707 C CA . ARG A 1 90 ? 14.203 -2.481 -0.554 1.00 97.69 90 ARG A CA 1
ATOM 708 C C . ARG A 1 90 ? 14.034 -1.550 -1.751 1.00 97.69 90 ARG A C 1
ATOM 710 O O . ARG A 1 90 ? 14.958 -1.386 -2.535 1.00 97.69 90 ARG A O 1
ATOM 717 N N . VAL A 1 91 ? 12.908 -0.858 -1.838 1.00 98.12 91 VAL A N 1
ATOM 718 C CA . VAL A 1 91 ? 12.639 0.161 -2.861 1.00 98.12 91 VAL A CA 1
ATOM 719 C C . VAL A 1 91 ? 13.054 1.544 -2.358 1.00 98.12 91 VAL A C 1
ATOM 721 O O . VAL A 1 91 ? 13.952 2.173 -2.899 1.00 98.12 91 VAL A O 1
ATOM 724 N N . LYS A 1 92 ? 12.46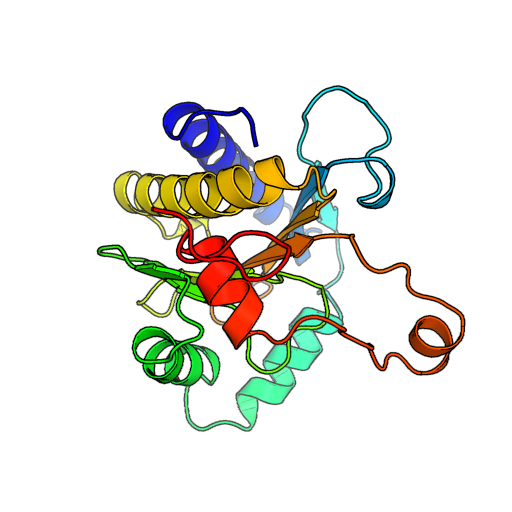1 2.010 -1.261 1.00 97.44 92 LYS A N 1
ATOM 725 C CA . LYS A 1 92 ? 12.720 3.342 -0.690 1.00 97.44 92 LYS A CA 1
ATOM 726 C C . LYS A 1 92 ? 12.651 3.285 0.829 1.00 97.44 92 LYS A C 1
ATOM 728 O O . LYS A 1 92 ? 11.931 2.450 1.371 1.00 97.44 92 LYS A O 1
ATOM 733 N N . GLU A 1 93 ? 13.364 4.179 1.503 1.00 97.00 93 GLU A N 1
ATOM 734 C CA . GLU A 1 93 ? 13.325 4.371 2.956 1.00 97.00 93 GLU A CA 1
ATOM 735 C C . GLU A 1 93 ? 13.325 5.875 3.282 1.00 97.00 93 GLU A C 1
ATOM 737 O O . GLU A 1 93 ? 14.030 6.648 2.629 1.00 97.00 93 GLU A O 1
ATOM 742 N N . THR A 1 94 ? 12.517 6.288 4.260 1.00 96.31 94 THR A N 1
ATOM 743 C CA . THR A 1 94 ? 12.446 7.655 4.819 1.00 96.31 94 THR A CA 1
ATOM 744 C C . THR A 1 94 ? 12.678 7.611 6.333 1.00 96.31 94 THR A C 1
ATOM 746 O O . THR A 1 94 ? 13.233 6.630 6.829 1.00 96.31 94 THR A O 1
ATOM 749 N N . GLY A 1 95 ? 12.304 8.645 7.098 1.00 95.88 95 GLY A N 1
ATOM 750 C CA . GLY A 1 95 ? 12.395 8.621 8.558 1.00 95.88 95 GLY A CA 1
ATOM 751 C C . GLY A 1 95 ? 11.480 7.561 9.175 1.00 95.88 95 GLY A C 1
ATOM 752 O O . GLY A 1 95 ? 11.951 6.691 9.916 1.00 95.88 95 GLY A O 1
ATOM 753 N N . SER A 1 96 ? 10.201 7.584 8.802 1.00 97.81 96 SER A N 1
ATOM 754 C CA . SER A 1 96 ? 9.141 6.774 9.407 1.00 97.81 96 SER A CA 1
ATOM 755 C C . SER A 1 96 ? 8.712 5.566 8.581 1.00 97.81 96 SER A C 1
ATOM 757 O O . SER A 1 96 ? 8.111 4.654 9.151 1.00 97.81 96 SER A O 1
ATOM 759 N N . PHE A 1 97 ? 9.045 5.499 7.288 1.00 98.25 97 PHE A N 1
ATOM 760 C CA . PHE A 1 97 ? 8.590 4.428 6.396 1.00 98.25 97 PHE A CA 1
ATOM 761 C C . PHE A 1 97 ? 9.731 3.711 5.674 1.00 98.25 97 PHE A C 1
ATOM 763 O O . PHE A 1 97 ? 10.836 4.227 5.486 1.00 98.25 97 PHE A O 1
ATOM 770 N N . ALA A 1 98 ? 9.443 2.482 5.264 1.00 98.00 98 ALA A N 1
ATOM 771 C CA . ALA A 1 98 ? 10.234 1.720 4.317 1.00 98.00 98 ALA A CA 1
ATOM 772 C C . ALA A 1 98 ? 9.293 1.027 3.329 1.00 98.00 98 ALA A C 1
ATOM 774 O O . ALA A 1 98 ? 8.187 0.623 3.676 1.00 98.00 98 ALA A O 1
ATOM 775 N N . SER A 1 99 ? 9.740 0.879 2.089 1.00 98.56 99 SER A N 1
ATOM 776 C CA . SER A 1 99 ? 9.025 0.119 1.068 1.00 98.56 99 SER A CA 1
ATOM 777 C C . SER A 1 99 ? 9.944 -0.897 0.429 1.00 98.56 99 SER A C 1
ATOM 779 O O . SER A 1 99 ? 11.140 -0.638 0.276 1.00 98.56 99 SER A O 1
ATOM 781 N N . PHE A 1 100 ? 9.390 -2.046 0.076 1.00 98.44 100 PHE A N 1
ATOM 782 C CA . PHE A 1 100 ? 10.122 -3.167 -0.494 1.00 98.44 100 PHE A CA 1
ATOM 783 C C . PHE A 1 100 ? 9.192 -4.023 -1.348 1.00 98.44 100 PHE A C 1
ATOM 785 O O . PHE A 1 100 ? 7.970 -3.988 -1.189 1.00 98.44 100 PHE A O 1
ATOM 792 N N . THR A 1 101 ? 9.780 -4.801 -2.246 1.00 98.19 101 THR A N 1
ATOM 793 C CA . THR A 1 101 ? 9.070 -5.868 -2.949 1.00 98.19 101 THR A CA 1
ATOM 794 C C . THR A 1 101 ? 9.071 -7.113 -2.053 1.00 98.19 101 THR A C 1
ATOM 796 O O . THR A 1 101 ? 10.126 -7.515 -1.552 1.00 98.19 101 THR A O 1
ATOM 799 N N . PRO A 1 102 ? 7.915 -7.717 -1.736 1.00 96.25 102 PRO A N 1
ATOM 800 C CA . PRO A 1 102 ? 7.891 -8.861 -0.833 1.00 96.25 102 PRO A CA 1
ATOM 801 C C . PRO A 1 102 ? 8.588 -10.068 -1.471 1.00 96.25 102 PRO A C 1
ATOM 803 O O . PRO A 1 102 ? 8.418 -10.340 -2.659 1.00 96.25 102 PRO A O 1
ATOM 806 N N . TYR A 1 103 ? 9.340 -10.837 -0.676 1.00 95.19 103 TYR A N 1
ATOM 807 C CA . TYR A 1 103 ? 10.002 -12.063 -1.147 1.00 95.19 103 TYR A CA 1
ATOM 808 C C . TYR A 1 103 ? 9.033 -13.025 -1.861 1.00 95.19 103 TYR A C 1
ATOM 810 O O . TYR A 1 103 ? 9.376 -13.611 -2.882 1.00 95.19 103 TYR A O 1
ATOM 818 N N . ALA A 1 104 ? 7.803 -13.139 -1.355 1.00 93.38 104 ALA A N 1
ATOM 819 C CA . ALA A 1 104 ? 6.729 -13.936 -1.943 1.00 93.38 104 ALA A CA 1
ATOM 820 C C . ALA A 1 104 ? 5.695 -13.050 -2.670 1.00 93.38 104 ALA A C 1
ATOM 822 O O . ALA A 1 104 ? 4.503 -13.106 -2.375 1.00 93.38 104 ALA A O 1
ATOM 823 N N . SER A 1 105 ? 6.158 -12.191 -3.585 1.00 94.50 105 SER A N 1
ATOM 824 C CA . SER A 1 105 ? 5.291 -11.329 -4.404 1.00 94.50 105 SER A CA 1
ATOM 825 C C . SER A 1 105 ? 4.340 -12.147 -5.282 1.00 94.50 105 SER A C 1
ATOM 827 O O . SER A 1 105 ? 4.779 -12.995 -6.060 1.00 94.50 105 SER A O 1
ATOM 829 N N . ARG A 1 106 ? 3.047 -11.830 -5.222 1.00 94.38 106 ARG A N 1
ATOM 830 C CA . ARG A 1 106 ? 1.971 -12.431 -6.027 1.00 94.38 106 ARG A CA 1
ATOM 831 C C . ARG A 1 106 ? 1.813 -11.740 -7.378 1.00 94.38 106 ARG A C 1
ATOM 833 O O . ARG A 1 106 ? 1.393 -12.373 -8.343 1.00 94.38 106 ARG A O 1
ATOM 840 N N . PHE A 1 107 ? 2.125 -10.446 -7.434 1.00 96.00 107 PHE A N 1
ATOM 841 C CA . PHE A 1 107 ? 2.004 -9.626 -8.637 1.00 96.00 107 PHE A CA 1
ATOM 842 C C . PHE A 1 107 ? 3.365 -9.124 -9.127 1.00 96.00 107 PHE A C 1
ATOM 844 O O . PHE A 1 107 ? 4.284 -8.875 -8.339 1.00 96.00 107 PHE A O 1
ATOM 851 N N . ASN A 1 108 ? 3.484 -8.921 -10.440 1.00 95.19 108 ASN A N 1
ATOM 852 C CA . ASN A 1 108 ? 4.653 -8.273 -11.033 1.00 95.19 108 ASN A CA 1
ATOM 853 C C . ASN A 1 108 ? 4.820 -6.883 -10.407 1.00 95.19 108 ASN A C 1
ATOM 855 O O . ASN A 1 108 ? 3.865 -6.108 -10.370 1.00 95.19 108 ASN A O 1
ATOM 859 N N . TYR A 1 109 ? 6.025 -6.557 -9.939 1.00 97.50 109 TYR A N 1
ATOM 860 C CA . TYR A 1 109 ? 6.325 -5.277 -9.283 1.00 97.50 109 TYR A CA 1
ATOM 861 C C . TYR A 1 109 ? 5.473 -4.971 -8.034 1.00 97.50 109 TYR A C 1
ATOM 863 O O . TYR A 1 109 ? 5.328 -3.805 -7.653 1.00 97.50 109 TYR A O 1
ATOM 871 N N . GLU A 1 110 ? 4.916 -5.998 -7.379 1.00 98.25 110 GLU A N 1
ATOM 872 C CA . GLU A 1 110 ? 4.231 -5.835 -6.095 1.00 98.25 110 GLU A CA 1
ATOM 873 C C . GLU A 1 110 ? 5.142 -5.124 -5.098 1.00 98.25 110 GLU A C 1
ATOM 875 O O . GLU A 1 110 ? 6.312 -5.471 -4.935 1.00 98.25 110 GLU A O 1
ATOM 880 N N . THR A 1 111 ? 4.609 -4.093 -4.450 1.00 98.56 111 THR A N 1
ATOM 881 C CA . THR A 1 111 ? 5.370 -3.282 -3.502 1.00 98.56 111 THR A CA 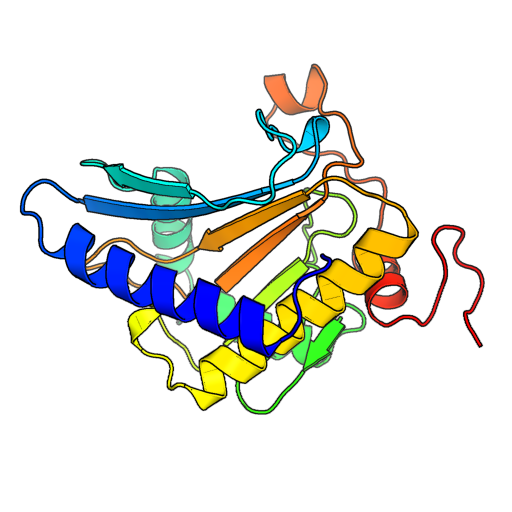1
ATOM 882 C C . THR A 1 111 ? 4.545 -3.023 -2.266 1.00 98.56 111 THR A C 1
ATOM 884 O O . THR A 1 111 ? 3.388 -2.609 -2.359 1.00 98.56 111 THR A O 1
ATOM 887 N N . TRP A 1 112 ? 5.158 -3.224 -1.106 1.00 98.62 112 TRP A N 1
ATOM 888 C CA . TRP A 1 112 ? 4.551 -2.923 0.179 1.00 98.62 112 TRP A CA 1
ATOM 889 C C . TRP A 1 112 ? 5.216 -1.699 0.805 1.00 98.62 112 TRP A C 1
ATOM 891 O O . TRP A 1 112 ? 6.433 -1.534 0.707 1.00 98.62 112 TRP A O 1
ATOM 901 N N . ILE A 1 113 ? 4.427 -0.838 1.447 1.00 98.62 113 ILE A N 1
ATOM 902 C CA . ILE A 1 113 ? 4.898 0.333 2.199 1.00 98.62 113 ILE A CA 1
ATOM 903 C C . ILE A 1 113 ? 4.542 0.116 3.670 1.00 98.62 113 ILE A C 1
ATOM 905 O O . ILE A 1 113 ? 3.363 0.081 4.020 1.00 98.62 113 ILE A O 1
ATOM 909 N N . PHE A 1 114 ? 5.559 -0.005 4.518 1.00 98.00 114 PHE A N 1
ATOM 910 C CA . PHE A 1 114 ? 5.427 -0.240 5.954 1.00 98.00 114 PHE A CA 1
ATOM 911 C C . PHE A 1 114 ? 5.890 0.971 6.763 1.00 98.00 114 PHE A C 1
ATOM 913 O O . PHE A 1 114 ? 6.932 1.558 6.439 1.00 98.00 114 PHE A O 1
ATOM 920 N N . PRO A 1 115 ? 5.191 1.317 7.855 1.00 97.94 115 PRO A N 1
ATOM 921 C CA . PRO A 1 115 ? 5.786 2.129 8.898 1.00 97.94 115 PRO A CA 1
ATOM 922 C C . PRO A 1 115 ? 6.893 1.320 9.592 1.00 97.94 115 PRO A C 1
ATOM 924 O O . PRO A 1 115 ? 6.833 0.099 9.728 1.00 97.94 115 PRO A O 1
ATOM 927 N N . LYS A 1 116 ? 7.959 1.995 10.022 1.00 96.50 116 LYS A N 1
ATOM 928 C CA . LYS A 1 116 ? 9.059 1.342 10.752 1.00 96.50 116 LYS A CA 1
ATOM 929 C C . LYS A 1 116 ? 8.668 1.003 12.186 1.00 96.50 116 LYS A C 1
ATOM 931 O O . LYS A 1 116 ? 9.213 0.066 12.769 1.00 96.50 116 LYS A O 1
ATOM 936 N N . LYS A 1 117 ? 7.767 1.798 12.764 1.00 96.75 117 LYS A N 1
ATOM 937 C CA . LYS A 1 117 ? 7.142 1.529 14.059 1.00 96.75 117 LYS A CA 1
ATOM 938 C C . LYS A 1 117 ? 5.924 0.645 13.839 1.00 96.75 117 LYS A C 1
ATOM 940 O O . LYS A 1 117 ? 5.207 0.838 12.866 1.00 96.75 117 LYS A O 1
ATOM 945 N N . HIS A 1 118 ? 5.690 -0.282 14.764 1.00 97.56 118 HIS A N 1
ATOM 946 C CA . HIS A 1 118 ? 4.465 -1.074 14.763 1.00 97.56 118 HIS A CA 1
ATOM 947 C C . HIS A 1 118 ? 3.269 -0.151 14.990 1.00 97.56 118 HIS A C 1
ATOM 949 O O . HIS A 1 118 ? 3.100 0.397 16.078 1.00 97.56 118 HIS A O 1
ATOM 955 N N . THR A 1 119 ? 2.468 0.008 13.949 1.00 97.69 119 THR A N 1
ATOM 956 C CA . THR A 1 119 ? 1.260 0.832 13.920 1.00 97.69 119 THR A CA 1
ATOM 957 C C . THR A 1 119 ? 0.148 -0.009 13.315 1.00 97.69 119 THR A C 1
ATOM 959 O O . THR A 1 119 ? 0.415 -0.803 12.412 1.00 97.69 119 THR A O 1
ATOM 962 N N . ILE A 1 120 ? -1.086 0.130 13.801 1.00 97.25 120 ILE A N 1
ATOM 963 C CA . ILE A 1 120 ? -2.209 -0.723 13.376 1.00 97.25 120 ILE A CA 1
ATOM 964 C C . ILE A 1 120 ? -3.266 0.044 12.579 1.00 97.25 120 ILE A C 1
ATOM 966 O O . ILE A 1 120 ? -4.208 -0.551 12.065 1.00 97.25 120 ILE A O 1
ATOM 970 N N . SER A 1 121 ? -3.142 1.364 12.457 1.00 96.44 121 SER A N 1
ATOM 971 C CA . SER A 1 121 ? -4.134 2.189 11.775 1.00 96.44 121 SER A CA 1
ATOM 972 C C . SER A 1 121 ? -3.511 3.370 11.045 1.00 96.44 121 SER A C 1
ATOM 974 O O . SER A 1 121 ? -2.592 4.016 11.539 1.00 96.44 121 SER A O 1
ATOM 976 N N . LEU A 1 122 ? -4.103 3.727 9.900 1.00 97.50 122 LEU A N 1
ATOM 977 C CA . LEU A 1 122 ? -3.777 4.965 9.186 1.00 97.50 122 LEU A CA 1
ATOM 978 C C . LEU A 1 122 ? -4.011 6.217 10.059 1.00 97.50 122 LEU A C 1
ATOM 980 O O . LEU A 1 122 ? -3.386 7.251 9.847 1.00 97.50 122 LEU A O 1
ATOM 984 N N . LEU A 1 123 ? -4.911 6.132 11.045 1.00 97.75 123 LEU A N 1
ATOM 985 C CA . LEU A 1 123 ? -5.305 7.259 11.898 1.00 97.75 123 LEU A CA 1
ATOM 986 C C . LEU A 1 123 ? -4.249 7.648 12.944 1.00 97.75 123 LEU A C 1
ATOM 988 O O . LEU A 1 123 ? -4.403 8.677 13.595 1.00 97.75 123 LEU A O 1
ATOM 992 N N . GLU A 1 124 ? -3.214 6.830 13.132 1.00 97.88 124 GLU A N 1
ATOM 993 C CA . GLU A 1 124 ? -2.158 7.066 14.123 1.00 97.88 124 GLU A CA 1
ATOM 994 C C . GLU A 1 124 ? -1.014 7.938 13.584 1.00 97.88 124 GLU A C 1
ATOM 996 O O . GLU A 1 124 ? -0.189 8.413 14.362 1.00 97.88 124 GLU A O 1
ATOM 1001 N N . PHE A 1 125 ? -0.961 8.163 12.269 1.00 98.38 125 PHE A N 1
ATOM 1002 C CA . PHE A 1 125 ? 0.120 8.915 11.639 1.00 98.38 125 PHE A CA 1
ATOM 1003 C C . PHE A 1 125 ? -0.091 10.426 11.731 1.00 98.38 125 PHE A C 1
ATOM 1005 O O . PHE A 1 125 ? -1.172 10.957 11.466 1.00 98.38 125 PHE A O 1
ATOM 1012 N N . SER A 1 126 ? 0.993 11.132 12.039 1.00 98.25 126 SER A N 1
ATOM 1013 C CA . SER A 1 126 ? 1.074 12.588 11.933 1.00 98.25 126 SER A CA 1
ATOM 1014 C C . SER A 1 126 ? 1.006 13.067 10.476 1.00 98.25 126 SER A C 1
ATOM 1016 O O . SER A 1 126 ? 1.180 12.303 9.528 1.00 98.25 126 SER A O 1
ATOM 1018 N N . ASN A 1 127 ? 0.791 14.371 10.272 1.00 97.88 127 ASN A N 1
ATOM 1019 C CA . ASN A 1 127 ? 0.795 14.957 8.926 1.00 97.88 127 ASN A CA 1
ATOM 1020 C C . ASN A 1 127 ? 2.130 14.763 8.192 1.00 97.88 127 ASN A C 1
ATOM 1022 O O . ASN A 1 127 ? 2.115 14.570 6.977 1.00 97.88 127 ASN A O 1
ATOM 1026 N N . ASP A 1 128 ? 3.249 14.808 8.915 1.00 98.38 128 ASP A N 1
ATOM 1027 C CA . ASP A 1 128 ? 4.581 14.615 8.340 1.00 98.38 128 ASP A CA 1
ATOM 1028 C C . ASP A 1 128 ? 4.786 13.150 7.936 1.00 98.38 128 ASP A C 1
ATOM 1030 O O . ASP A 1 128 ? 5.242 12.867 6.832 1.00 98.38 128 ASP A O 1
ATOM 1034 N N . GLU A 1 129 ? 4.329 12.204 8.759 1.00 98.62 129 GLU A N 1
ATOM 1035 C CA . GLU A 1 129 ? 4.338 10.777 8.419 1.00 98.62 129 GLU A CA 1
ATOM 1036 C C . GLU A 1 129 ? 3.435 10.463 7.218 1.00 98.62 129 GLU A C 1
ATOM 1038 O O . GLU A 1 129 ? 3.836 9.737 6.309 1.00 98.62 129 GLU A O 1
ATOM 1043 N N . LEU A 1 130 ? 2.241 11.058 7.142 1.00 98.69 130 LEU A N 1
ATOM 1044 C CA . LEU A 1 130 ? 1.380 10.929 5.962 1.00 98.69 130 LEU A CA 1
ATOM 1045 C C . LEU A 1 130 ? 2.025 11.539 4.709 1.00 98.69 130 LEU A C 1
ATOM 1047 O O . LEU A 1 130 ? 1.797 11.046 3.602 1.00 98.69 130 LEU A O 1
ATOM 1051 N N . ARG A 1 131 ? 2.834 12.597 4.856 1.00 98.69 131 ARG A N 1
ATOM 1052 C CA . ARG A 1 131 ? 3.594 13.176 3.742 1.00 98.69 131 ARG A CA 1
ATOM 1053 C C . ARG A 1 131 ? 4.671 12.212 3.259 1.00 98.69 131 ARG A C 1
ATOM 1055 O O . ARG A 1 131 ? 4.734 11.956 2.061 1.00 98.69 131 ARG A O 1
ATOM 1062 N N . GLU A 1 132 ? 5.451 11.624 4.163 1.00 98.62 132 GLU A N 1
ATOM 1063 C CA . GLU A 1 132 ? 6.430 10.592 3.799 1.00 98.62 132 GLU A CA 1
ATOM 1064 C C . GLU A 1 132 ? 5.752 9.402 3.099 1.00 98.62 132 GLU A C 1
ATOM 1066 O O . GLU A 1 132 ? 6.207 8.940 2.052 1.00 98.62 132 GLU A O 1
ATOM 1071 N N . MET A 1 133 ? 4.605 8.943 3.608 1.00 98.75 133 MET A N 1
ATOM 1072 C CA . MET A 1 133 ? 3.810 7.897 2.960 1.00 98.75 133 MET A CA 1
ATOM 1073 C C . MET A 1 133 ? 3.394 8.293 1.531 1.00 98.75 133 MET A C 1
ATOM 1075 O O . MET A 1 133 ? 3.517 7.489 0.601 1.00 98.75 133 MET A O 1
ATOM 1079 N N . ALA A 1 134 ? 2.953 9.538 1.322 1.00 98.69 134 ALA A N 1
ATOM 1080 C CA . ALA A 1 134 ? 2.635 10.065 -0.004 1.00 98.69 134 ALA A CA 1
ATOM 1081 C C . ALA A 1 134 ? 3.860 10.100 -0.938 1.00 98.69 134 ALA A C 1
ATOM 1083 O O . ALA A 1 134 ? 3.724 9.806 -2.127 1.00 98.69 134 ALA A O 1
ATOM 1084 N N . GLU A 1 135 ? 5.058 10.396 -0.426 1.00 98.69 135 GLU A N 1
ATOM 1085 C CA . GLU A 1 135 ? 6.308 10.342 -1.197 1.00 98.69 135 GLU A CA 1
ATOM 1086 C C . GLU A 1 135 ? 6.646 8.921 -1.655 1.00 98.69 135 GLU A C 1
ATOM 1088 O O . GLU A 1 135 ? 7.059 8.730 -2.802 1.00 98.69 135 GLU A O 1
ATOM 1093 N N . HIS A 1 136 ? 6.441 7.914 -0.800 1.00 98.75 136 HIS A N 1
ATOM 1094 C CA . HIS A 1 136 ? 6.599 6.508 -1.182 1.00 98.75 136 HIS A CA 1
ATOM 1095 C C . HIS A 1 136 ? 5.635 6.120 -2.305 1.00 98.75 136 HIS A C 1
ATOM 1097 O O . HIS A 1 136 ? 6.068 5.587 -3.330 1.00 98.75 136 HIS A O 1
ATOM 1103 N N . ILE A 1 137 ? 4.346 6.443 -2.151 1.00 98.75 137 ILE A N 1
ATOM 1104 C CA . ILE A 1 137 ? 3.333 6.192 -3.184 1.00 98.75 137 ILE A CA 1
ATOM 1105 C C . ILE A 1 137 ? 3.729 6.897 -4.485 1.00 98.75 137 ILE A C 1
ATOM 1107 O O . ILE A 1 137 ? 3.725 6.274 -5.546 1.00 98.75 137 ILE A O 1
ATOM 1111 N N . LYS A 1 138 ? 4.119 8.178 -4.428 1.00 98.62 138 LYS A N 1
ATOM 1112 C CA . LYS A 1 138 ? 4.523 8.934 -5.619 1.00 98.62 138 LYS A CA 1
ATOM 1113 C C . LYS A 1 138 ? 5.709 8.290 -6.322 1.00 98.62 138 LYS A C 1
ATOM 1115 O O . LYS A 1 138 ? 5.675 8.160 -7.545 1.00 98.62 138 LYS A O 1
ATOM 1120 N N . HIS A 1 139 ? 6.737 7.909 -5.571 1.00 98.56 139 HIS A N 1
ATOM 1121 C CA . HIS A 1 139 ? 7.942 7.292 -6.112 1.00 98.56 139 HIS A CA 1
ATOM 1122 C C . HIS A 1 139 ? 7.605 6.006 -6.876 1.00 98.56 139 HIS A C 1
ATOM 1124 O O . HIS A 1 139 ? 7.885 5.919 -8.071 1.00 98.56 139 HIS A O 1
ATOM 1130 N N . ILE A 1 140 ? 6.902 5.071 -6.228 1.00 98.62 140 ILE A N 1
ATOM 1131 C CA . ILE A 1 140 ? 6.519 3.780 -6.820 1.00 98.62 140 ILE A CA 1
ATOM 1132 C C . ILE A 1 140 ? 5.644 3.995 -8.057 1.00 98.62 140 ILE A C 1
ATOM 1134 O O . ILE A 1 140 ? 5.945 3.497 -9.139 1.00 98.62 140 ILE A O 1
ATOM 1138 N N . LEU A 1 141 ? 4.587 4.803 -7.934 1.00 98.44 141 LEU A N 1
ATOM 1139 C CA . LEU A 1 141 ? 3.660 5.047 -9.036 1.00 98.44 141 LEU A CA 1
ATOM 1140 C C . LEU A 1 141 ? 4.315 5.766 -10.225 1.00 98.44 141 LEU A C 1
ATOM 1142 O O . LEU A 1 141 ? 3.896 5.554 -11.359 1.00 98.44 141 LEU A O 1
ATOM 1146 N N . SER A 1 142 ? 5.329 6.605 -9.994 1.00 97.88 142 SER A N 1
ATOM 1147 C CA . SER A 1 142 ? 6.058 7.276 -11.080 1.00 97.88 142 SER A CA 1
ATOM 1148 C C . SER A 1 142 ? 6.924 6.301 -11.874 1.00 97.88 142 SER A C 1
ATOM 1150 O O . SER A 1 142 ? 7.068 6.479 -13.078 1.00 97.88 142 SER A O 1
ATOM 1152 N N . ARG A 1 143 ? 7.456 5.257 -11.228 1.00 97.56 143 ARG A N 1
ATOM 1153 C CA . ARG A 1 143 ? 8.173 4.172 -11.912 1.00 97.56 143 ARG A CA 1
ATOM 1154 C C . ARG A 1 143 ? 7.219 3.270 -12.678 1.00 97.56 143 ARG A C 1
ATOM 1156 O O . ARG A 1 143 ? 7.434 3.027 -13.852 1.00 97.56 143 ARG A O 1
ATOM 1163 N N . LEU A 1 144 ? 6.105 2.865 -12.071 1.00 97.44 144 LEU A N 1
ATOM 1164 C CA . LEU A 1 144 ? 5.080 2.078 -12.771 1.00 97.44 144 LEU A CA 1
ATOM 1165 C C . LEU A 1 144 ? 4.505 2.812 -13.995 1.00 97.44 144 LEU A C 1
ATOM 1167 O O . LEU A 1 144 ? 4.188 2.182 -14.999 1.00 97.44 144 LEU A O 1
ATOM 1171 N N . LYS A 1 145 ? 4.430 4.149 -13.950 1.00 96.81 145 LYS A N 1
ATOM 1172 C CA . LYS A 1 145 ? 4.017 4.971 -15.095 1.00 96.81 145 LYS A CA 1
ATOM 1173 C C . LYS A 1 145 ? 4.925 4.791 -16.318 1.00 96.81 145 LYS A C 1
ATOM 1175 O O . LYS A 1 145 ? 4.429 4.906 -17.432 1.00 96.81 145 LYS A O 1
ATOM 1180 N N . THR A 1 146 ? 6.225 4.522 -16.152 1.00 96.75 146 THR A N 1
ATOM 1181 C CA . THR A 1 146 ? 7.147 4.411 -17.302 1.00 96.75 146 THR A CA 1
ATOM 1182 C C . THR A 1 146 ? 6.856 3.201 -18.181 1.00 96.75 146 THR A C 1
ATOM 1184 O O . THR A 1 146 ? 7.287 3.182 -19.325 1.00 96.75 146 THR A O 1
ATOM 1187 N N . ILE A 1 147 ? 6.129 2.222 -17.642 1.00 95.62 147 ILE A N 1
ATOM 1188 C CA . ILE A 1 147 ? 5.711 0.992 -18.324 1.00 95.62 147 ILE A CA 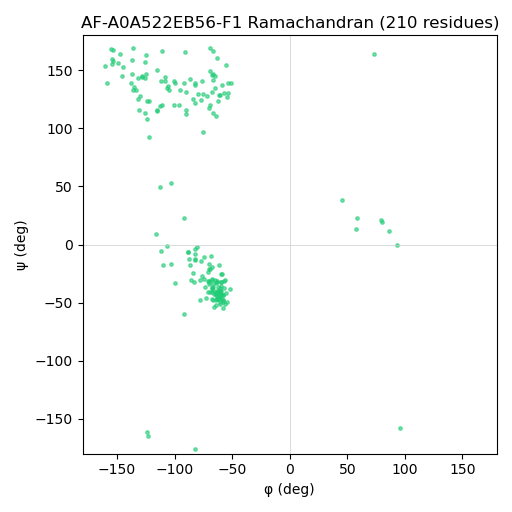1
ATOM 1189 C C . ILE A 1 147 ? 4.182 0.906 -18.462 1.00 95.62 147 ILE A C 1
ATOM 1191 O O . ILE A 1 147 ? 3.644 -0.144 -18.796 1.00 95.62 147 ILE A O 1
ATOM 1195 N N . ASP A 1 148 ? 3.483 2.002 -18.135 1.00 95.25 148 ASP A N 1
ATOM 1196 C CA . ASP A 1 148 ? 2.024 2.167 -18.190 1.00 95.25 148 ASP A CA 1
ATOM 1197 C C . ASP A 1 148 ? 1.216 0.989 -17.606 1.00 95.25 148 ASP A C 1
ATOM 1199 O O . ASP A 1 148 ? 0.167 0.601 -18.116 1.00 95.25 148 ASP A O 1
ATOM 1203 N N . ILE A 1 149 ? 1.700 0.394 -16.511 1.00 95.12 149 ILE A N 1
ATOM 1204 C CA . ILE A 1 149 ? 1.085 -0.809 -15.937 1.00 95.12 149 ILE A CA 1
ATOM 1205 C C . ILE A 1 149 ? -0.119 -0.452 -15.038 1.00 95.12 149 ILE A C 1
ATOM 1207 O O . ILE A 1 149 ? 0.033 0.269 -14.045 1.00 95.12 149 ILE A O 1
ATOM 1211 N N . PRO A 1 150 ? -1.335 -0.966 -15.315 1.00 95.88 150 PRO A N 1
ATOM 1212 C CA . PRO A 1 150 ? -2.490 -0.824 -14.425 1.00 95.88 150 PRO A CA 1
ATOM 1213 C C . PRO A 1 150 ? -2.182 -1.349 -13.018 1.00 95.88 150 PRO A C 1
ATOM 1215 O O . PRO A 1 150 ? -1.327 -2.213 -12.853 1.00 95.88 150 PRO A O 1
ATOM 1218 N N . TYR A 1 151 ? -2.861 -0.856 -11.983 1.00 97.50 151 TYR A N 1
ATOM 1219 C CA . TYR A 1 151 ? -2.556 -1.260 -10.607 1.00 97.50 151 TYR A CA 1
ATOM 1220 C C . TYR A 1 151 ? -3.756 -1.137 -9.674 1.00 97.50 151 TYR A C 1
ATOM 1222 O O . TYR A 1 151 ? -4.669 -0.335 -9.896 1.00 97.50 151 TYR A O 1
ATOM 1230 N N . ASN A 1 152 ? -3.704 -1.887 -8.577 1.00 98.25 152 ASN A N 1
ATOM 1231 C CA . ASN A 1 152 ? -4.512 -1.633 -7.393 1.00 98.25 152 ASN A CA 1
ATOM 1232 C C . ASN A 1 152 ? -3.615 -1.098 -6.269 1.00 98.25 152 ASN A C 1
ATOM 1234 O O . ASN A 1 152 ? -2.457 -1.489 -6.146 1.00 98.25 152 ASN A O 1
ATOM 1238 N N . LEU A 1 153 ? -4.138 -0.174 -5.467 1.00 98.56 153 LEU A N 1
ATOM 1239 C CA . LEU A 1 153 ? -3.490 0.334 -4.256 1.00 98.56 153 LEU A CA 1
ATOM 1240 C C . LEU A 1 153 ? -4.501 0.262 -3.123 1.00 98.56 153 LEU A C 1
ATOM 1242 O O . LEU A 1 153 ? -5.600 0.789 -3.277 1.00 98.56 153 LEU A O 1
ATOM 1246 N N . PHE A 1 154 ? -4.159 -0.348 -1.994 1.00 98.50 154 PHE A N 1
ATOM 1247 C CA . PHE A 1 154 ? -5.089 -0.476 -0.872 1.00 98.50 154 PHE A CA 1
ATOM 1248 C C . PHE A 1 154 ? -4.388 -0.497 0.482 1.00 98.50 154 PHE A C 1
ATOM 1250 O O . PHE A 1 154 ? -3.204 -0.809 0.589 1.00 98.50 154 PHE A O 1
ATOM 1257 N N . LEU A 1 155 ? -5.145 -0.126 1.514 1.00 98.19 155 LEU A N 1
ATOM 1258 C CA . LEU A 1 155 ? -4.710 -0.223 2.902 1.00 98.19 155 LEU A CA 1
ATOM 1259 C C . LEU A 1 155 ? -4.922 -1.640 3.426 1.00 98.19 155 LEU A C 1
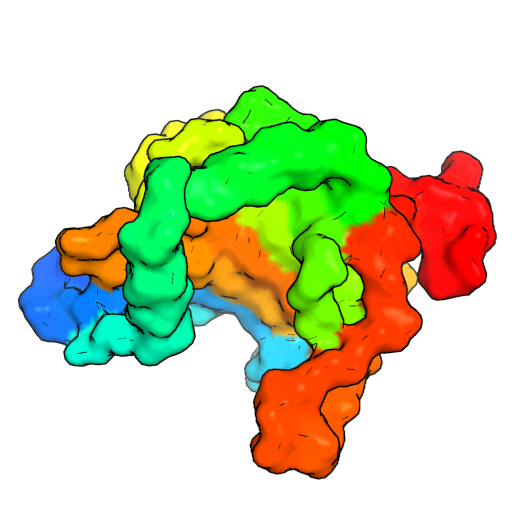ATOM 1261 O O . LEU A 1 155 ? -5.988 -2.222 3.220 1.00 98.19 155 LEU A O 1
ATOM 1265 N N . HIS A 1 156 ? -3.956 -2.130 4.191 1.00 97.88 156 HIS A N 1
ATOM 1266 C CA . HIS A 1 156 ? -4.022 -3.421 4.852 1.00 97.88 156 HIS A CA 1
ATOM 1267 C C . HIS A 1 156 ? -3.776 -3.255 6.349 1.00 97.88 156 HIS A C 1
ATOM 1269 O O . HIS A 1 156 ? -2.707 -2.818 6.775 1.00 97.88 156 HIS A O 1
ATOM 1275 N N . TYR A 1 157 ? -4.806 -3.518 7.155 1.00 97.75 157 TYR A N 1
ATOM 1276 C CA . TYR A 1 157 ? -4.804 -3.222 8.589 1.00 97.75 157 TYR A CA 1
ATOM 1277 C C . TYR A 1 157 ? -5.876 -4.040 9.333 1.00 97.75 157 TYR A C 1
ATOM 1279 O O . TYR A 1 157 ? -6.880 -4.427 8.721 1.00 97.75 157 TYR A O 1
ATOM 1287 N N . PRO A 1 158 ? -5.691 -4.328 10.634 1.00 97.31 158 PRO A N 1
ATOM 1288 C CA . PRO A 1 158 ? -6.582 -5.199 11.389 1.00 97.31 158 PRO A CA 1
ATOM 1289 C C . PRO A 1 158 ? -7.960 -4.555 11.623 1.00 97.31 158 PRO A C 1
ATOM 1291 O O . PRO A 1 158 ? -8.063 -3.336 11.789 1.00 97.31 158 PRO A O 1
ATOM 1294 N N . PRO A 1 159 ? -9.041 -5.353 11.714 1.00 96.62 159 PRO A N 1
ATOM 1295 C CA . PRO A 1 159 ? -10.303 -4.885 12.274 1.00 96.62 159 PRO A CA 1
ATOM 1296 C C . PRO A 1 159 ? -10.167 -4.497 13.747 1.00 96.62 159 PRO A C 1
ATOM 1298 O O . PRO A 1 159 ? -9.240 -4.909 14.448 1.00 96.62 159 PRO A O 1
ATOM 1301 N N . LYS A 1 160 ? -11.124 -3.701 14.234 1.00 92.88 160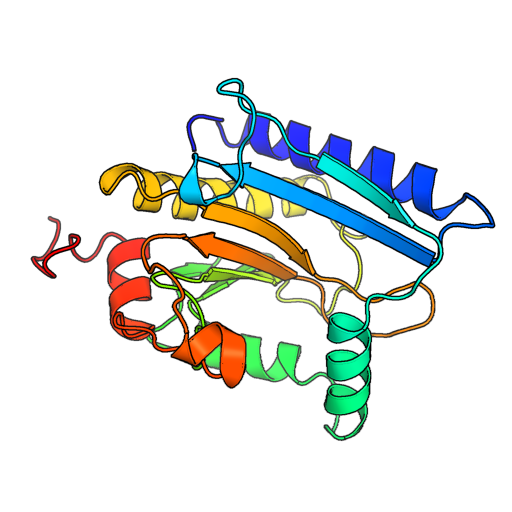 LYS A N 1
ATOM 1302 C CA . LYS A 1 160 ? -11.126 -3.195 15.612 1.00 92.88 160 LYS A CA 1
ATOM 1303 C C . LYS A 1 160 ? -11.026 -4.345 16.622 1.00 92.88 160 LYS A C 1
ATOM 1305 O O . LYS A 1 160 ? -11.871 -5.232 16.629 1.00 92.88 160 LYS A O 1
ATOM 1310 N N . GLY A 1 161 ? -10.054 -4.258 17.530 1.00 93.81 161 GLY A N 1
ATOM 1311 C CA . GLY A 1 161 ? -9.834 -5.252 18.588 1.00 93.81 161 GLY A CA 1
ATOM 1312 C C . GLY A 1 161 ? -8.823 -6.346 18.236 1.00 93.81 161 GLY A C 1
ATOM 1313 O O . GLY A 1 161 ? -8.549 -7.188 19.087 1.00 93.81 161 GLY A O 1
ATOM 1314 N N . HIS A 1 162 ? -8.245 -6.318 17.033 1.00 95.88 162 HIS A N 1
ATOM 1315 C CA . HIS A 1 162 ? -7.138 -7.193 16.642 1.00 95.88 162 HIS A CA 1
ATOM 1316 C C . HIS A 1 162 ? -5.837 -6.408 16.471 1.00 95.88 162 HIS A C 1
ATOM 1318 O O . HIS A 1 162 ? -5.843 -5.180 16.403 1.00 95.88 162 HIS A O 1
ATOM 1324 N N . ASP A 1 163 ? -4.728 -7.140 16.386 1.00 94.81 163 ASP A N 1
ATOM 1325 C CA . ASP A 1 163 ? -3.390 -6.594 16.178 1.00 94.81 163 ASP A CA 1
ATOM 1326 C C . ASP A 1 163 ? -2.765 -7.192 14.911 1.00 94.81 163 ASP A C 1
ATOM 1328 O O . ASP A 1 163 ? -2.686 -8.412 14.745 1.00 94.81 163 ASP A O 1
ATOM 1332 N N . LEU A 1 164 ? -2.364 -6.314 13.997 1.00 96.62 164 LEU A N 1
ATOM 1333 C CA . LEU A 1 164 ? -1.675 -6.618 12.750 1.00 96.62 164 LEU A CA 1
ATOM 1334 C C . LEU A 1 164 ? -0.965 -5.341 12.298 1.00 96.62 164 LEU A C 1
ATOM 1336 O O . LEU A 1 164 ? -1.529 -4.252 12.380 1.00 96.62 164 LEU A O 1
ATOM 1340 N N . HIS A 1 165 ? 0.262 -5.466 11.807 1.00 97.56 165 HIS A N 1
ATOM 1341 C CA . HIS A 1 165 ? 1.042 -4.310 11.382 1.00 97.56 165 HIS A CA 1
ATOM 1342 C C . HIS A 1 165 ? 0.452 -3.709 10.096 1.00 97.56 165 HIS A C 1
ATOM 1344 O O . HIS A 1 165 ? 0.425 -4.361 9.048 1.00 97.56 165 HIS A O 1
ATOM 1350 N N . PHE A 1 166 ? 0.002 -2.458 10.185 1.00 98.31 166 PHE A N 1
ATOM 1351 C CA . PHE A 1 166 ? -0.487 -1.666 9.063 1.00 98.31 166 PHE A CA 1
ATOM 1352 C C . PHE A 1 166 ? 0.533 -1.613 7.922 1.00 98.31 166 PHE A C 1
ATOM 1354 O O . PHE A 1 166 ? 1.722 -1.393 8.151 1.00 98.31 166 PHE A O 1
ATOM 1361 N N . HIS A 1 167 ? 0.052 -1.719 6.689 1.00 98.38 167 HIS A N 1
ATOM 1362 C CA . HIS A 1 167 ? 0.828 -1.400 5.497 1.00 98.38 167 HIS A CA 1
ATOM 1363 C C . HIS A 1 167 ? -0.073 -1.028 4.320 1.00 98.38 167 HIS A C 1
ATOM 1365 O O . HIS A 1 167 ? -1.292 -1.199 4.354 1.00 98.38 167 HIS A O 1
ATOM 1371 N N . ILE A 1 168 ? 0.538 -0.488 3.268 1.00 98.75 168 ILE A N 1
ATOM 1372 C CA . ILE A 1 168 ? -0.103 -0.290 1.966 1.00 98.75 168 ILE A CA 1
ATOM 1373 C C . ILE A 1 168 ? 0.457 -1.316 0.999 1.00 98.75 168 ILE A C 1
ATOM 1375 O O . ILE A 1 168 ? 1.676 -1.461 0.905 1.00 98.75 168 ILE A O 1
ATOM 1379 N N . GLU A 1 169 ? -0.418 -1.953 0.232 1.00 98.69 169 GLU A N 1
ATOM 1380 C CA . GLU A 1 169 ? -0.020 -2.779 -0.902 1.00 98.69 169 GLU A CA 1
ATOM 1381 C C . GLU A 1 169 ? -0.311 -2.043 -2.213 1.00 98.69 169 GLU A C 1
ATOM 1383 O O . GLU A 1 169 ? -1.401 -1.502 -2.421 1.00 98.69 169 GLU A O 1
ATOM 1388 N N . ILE A 1 170 ? 0.673 -2.032 -3.111 1.00 98.75 170 ILE A N 1
ATOM 1389 C CA . ILE A 1 170 ? 0.516 -1.643 -4.512 1.00 98.75 170 ILE A CA 1
ATOM 1390 C C . ILE A 1 170 ? 0.742 -2.900 -5.343 1.00 98.75 170 ILE A C 1
ATOM 1392 O O . ILE A 1 170 ? 1.819 -3.493 -5.301 1.00 98.75 170 ILE A O 1
ATOM 1396 N N . THR A 1 171 ? -0.282 -3.303 -6.091 1.00 97.81 171 THR A N 1
ATOM 1397 C CA . THR A 1 171 ? -0.329 -4.558 -6.850 1.00 97.81 171 THR A CA 1
ATOM 1398 C C . THR A 1 171 ? -0.560 -4.261 -8.335 1.00 97.81 171 THR A C 1
ATOM 1400 O O . THR A 1 171 ? -1.699 -4.084 -8.782 1.00 97.81 171 THR A O 1
ATOM 1403 N N . PRO A 1 172 ? 0.519 -4.129 -9.125 1.00 97.12 172 PRO A N 1
ATOM 1404 C CA . PRO A 1 172 ? 0.416 -3.913 -10.563 1.00 97.12 172 PRO A CA 1
ATOM 1405 C C . PRO A 1 172 ? -0.178 -5.126 -11.290 1.00 97.12 172 PRO A C 1
ATOM 1407 O O . PRO A 1 172 ? 0.021 -6.278 -10.912 1.00 97.12 172 PRO A O 1
ATOM 1410 N N . ARG A 1 173 ? -0.931 -4.873 -12.356 1.00 93.06 173 ARG A N 1
ATOM 1411 C CA . ARG A 1 173 ? -1.783 -5.844 -13.058 1.00 93.06 173 ARG A CA 1
ATOM 1412 C C . ARG A 1 173 ? -1.247 -6.136 -14.457 1.00 93.06 173 ARG A C 1
ATOM 1414 O O . ARG A 1 173 ? -1.974 -6.055 -15.439 1.00 93.06 173 ARG A O 1
ATOM 1421 N N . GLY A 1 174 ? 0.047 -6.444 -14.530 1.00 83.56 174 GLY A N 1
ATOM 1422 C CA . GLY A 1 174 ? 0.728 -6.810 -15.779 1.00 83.56 174 GLY A CA 1
ATOM 1423 C C . GLY A 1 174 ? 0.583 -8.289 -16.150 1.00 83.56 174 GLY A C 1
ATOM 1424 O O . GLY A 1 174 ? 0.678 -8.636 -17.321 1.00 83.56 174 GLY A O 1
ATOM 1425 N N . GLY A 1 175 ? 0.336 -9.160 -15.166 1.00 82.38 175 GLY A N 1
ATOM 1426 C CA . GLY A 1 175 ? 0.032 -10.575 -15.383 1.00 82.38 175 GLY A CA 1
ATOM 1427 C C . GLY A 1 175 ? -1.476 -10.819 -15.416 1.00 82.38 175 GLY A C 1
ATOM 1428 O O . GLY A 1 175 ? -2.202 -10.344 -14.540 1.00 82.38 175 GLY A O 1
ATOM 1429 N N . ILE A 1 176 ? -1.950 -11.575 -16.407 1.00 85.06 176 ILE A N 1
ATOM 1430 C CA . ILE A 1 176 ? -3.346 -12.018 -16.477 1.00 85.06 176 ILE A CA 1
ATOM 1431 C C . ILE A 1 176 ? -3.446 -13.359 -15.756 1.00 85.06 176 ILE A C 1
ATOM 1433 O O . ILE A 1 176 ? -2.910 -14.358 -16.227 1.00 85.06 176 ILE A O 1
ATOM 1437 N N . TRP A 1 177 ? -4.142 -1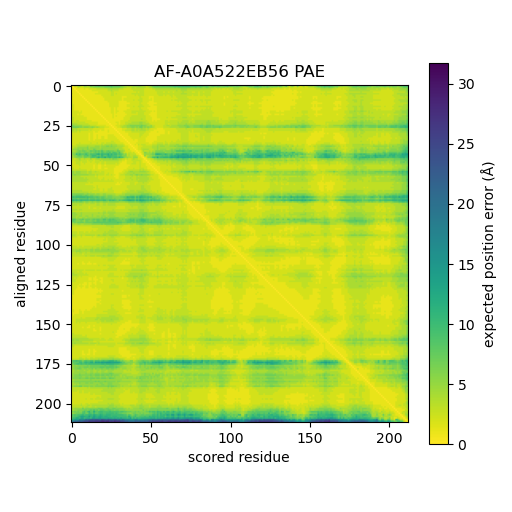3.381 -14.622 1.00 89.31 177 TRP A N 1
ATOM 1438 C CA . TRP A 1 177 ? -4.480 -14.630 -13.946 1.00 89.31 177 TRP A CA 1
ATOM 1439 C C . TRP A 1 177 ? -5.422 -15.463 -14.808 1.00 89.31 177 TRP A C 1
ATOM 1441 O O . TRP A 1 177 ? -6.394 -14.948 -15.368 1.00 89.31 177 TRP A O 1
ATOM 1451 N N . ALA A 1 178 ? -5.124 -16.752 -14.908 1.00 90.81 178 ALA A N 1
ATOM 1452 C CA . ALA A 1 178 ? -5.831 -17.692 -15.751 1.00 90.81 178 ALA A CA 1
ATOM 1453 C C . ALA A 1 178 ? -6.362 -18.865 -14.916 1.00 90.81 178 ALA A C 1
ATOM 1455 O O . ALA A 1 178 ? -6.478 -18.806 -13.690 1.00 90.81 178 ALA A O 1
ATOM 1456 N N . GLY A 1 179 ? -6.743 -19.948 -15.596 1.00 94.69 179 GLY A N 1
ATOM 1457 C CA . GLY A 1 179 ? -7.362 -21.107 -14.955 1.00 94.69 179 GLY A CA 1
ATOM 1458 C C . GLY A 1 179 ? -6.518 -21.719 -13.834 1.00 94.69 179 GLY A C 1
ATOM 1459 O O . GLY A 1 179 ? -7.093 -22.234 -12.878 1.00 94.69 179 GLY A O 1
ATOM 1460 N N . PHE A 1 180 ? -5.185 -21.633 -13.910 1.00 93.81 180 PHE A N 1
ATOM 1461 C CA . PHE A 1 180 ? -4.304 -22.140 -12.860 1.00 93.81 180 PHE A CA 1
ATOM 1462 C C . PHE A 1 180 ? -4.471 -21.349 -11.557 1.00 93.81 180 PHE A C 1
ATOM 1464 O O . PHE A 1 180 ? -4.799 -21.943 -10.528 1.00 93.81 180 PHE A O 1
ATOM 1471 N N . GLU A 1 181 ? -4.334 -20.023 -11.609 1.00 94.94 181 GLU A N 1
ATOM 1472 C CA . GLU A 1 181 ? -4.482 -19.146 -10.447 1.00 94.94 181 GLU A CA 1
ATOM 1473 C C . GLU A 1 181 ? -5.896 -19.232 -9.864 1.00 94.94 181 GLU A C 1
ATOM 1475 O O . GLU A 1 181 ? -6.055 -19.376 -8.653 1.00 94.94 181 GLU A O 1
ATOM 1480 N N . PHE A 1 182 ? -6.930 -19.219 -10.715 1.00 92.56 182 PHE A N 1
ATOM 1481 C CA . PHE A 1 182 ? -8.320 -19.301 -10.253 1.00 92.56 182 PHE A CA 1
ATOM 1482 C C . PHE A 1 182 ? -8.676 -20.653 -9.622 1.00 92.56 182 PHE A C 1
ATOM 1484 O O . PHE A 1 182 ? -9.480 -20.687 -8.693 1.00 92.56 182 PHE A O 1
ATOM 1491 N N . THR A 1 183 ? -8.099 -21.761 -10.100 1.00 95.12 183 THR A N 1
ATOM 1492 C CA . THR A 1 183 ? -8.416 -23.106 -9.581 1.00 95.12 183 THR A CA 1
ATOM 1493 C C . THR A 1 183 ? -7.618 -23.447 -8.326 1.00 95.12 183 THR A C 1
ATOM 1495 O O . THR A 1 183 ? -8.103 -24.188 -7.475 1.00 95.12 183 THR A O 1
ATOM 1498 N N . THR A 1 184 ? -6.388 -22.942 -8.207 1.00 94.94 184 THR A N 1
ATOM 1499 C CA . THR A 1 184 ? -5.448 -23.382 -7.162 1.00 94.94 184 THR A CA 1
ATOM 1500 C C . THR A 1 184 ? -5.178 -22.336 -6.087 1.00 94.94 184 THR A C 1
ATOM 1502 O O . THR A 1 184 ? -4.654 -22.688 -5.034 1.00 94.94 184 THR A O 1
ATOM 1505 N N . ALA A 1 185 ? -5.493 -21.062 -6.349 1.00 90.06 185 ALA A N 1
ATOM 1506 C CA . ALA A 1 185 ? -5.027 -19.914 -5.570 1.00 90.06 185 ALA A CA 1
ATOM 1507 C C . ALA A 1 185 ? -3.486 -19.795 -5.469 1.00 90.06 185 ALA A C 1
ATOM 1509 O O . ALA A 1 185 ? -2.980 -19.011 -4.667 1.00 90.06 185 ALA A O 1
ATOM 1510 N N . ILE A 1 186 ? -2.734 -20.541 -6.290 1.00 92.50 186 ILE A N 1
ATOM 1511 C CA . ILE A 1 186 ? -1.282 -20.412 -6.441 1.00 92.50 186 ILE A CA 1
ATOM 1512 C C . ILE A 1 186 ? -1.015 -19.406 -7.557 1.00 92.50 186 ILE A C 1
ATOM 1514 O O . ILE A 1 186 ? -1.577 -19.517 -8.643 1.00 92.50 186 ILE A O 1
ATOM 1518 N N . THR A 1 187 ? -0.139 -18.438 -7.303 1.00 92.12 187 THR A N 1
ATOM 1519 C CA . THR A 1 187 ? 0.204 -17.387 -8.267 1.00 92.12 187 THR A CA 1
ATOM 1520 C C . THR A 1 187 ? 1.515 -17.678 -8.981 1.00 92.12 187 THR A C 1
ATOM 1522 O O . THR A 1 187 ? 2.494 -18.061 -8.339 1.00 92.12 187 THR A O 1
ATOM 1525 N N . ILE A 1 188 ? 1.562 -17.416 -10.287 1.00 91.38 188 ILE A N 1
ATOM 1526 C CA . ILE A 1 188 ? 2.802 -17.396 -11.065 1.00 91.38 188 ILE A CA 1
ATOM 1527 C C . ILE A 1 188 ? 3.230 -15.940 -11.247 1.00 91.38 188 ILE A C 1
ATOM 1529 O O . ILE A 1 188 ? 2.502 -15.136 -11.825 1.00 91.38 188 ILE A O 1
ATOM 1533 N N . ASN A 1 189 ? 4.424 -15.607 -10.760 1.00 93.62 189 ASN A N 1
ATOM 1534 C CA . ASN A 1 189 ? 5.027 -14.291 -10.931 1.00 93.62 189 ASN A CA 1
ATOM 1535 C C . ASN A 1 189 ? 6.290 -14.426 -11.783 1.00 93.62 189 ASN A C 1
ATOM 1537 O O . ASN A 1 189 ? 7.242 -15.098 -11.389 1.00 93.62 189 ASN A O 1
ATOM 1541 N N . SER A 1 190 ? 6.282 -13.816 -12.968 1.00 92.19 190 SER A N 1
ATOM 1542 C CA . SER A 1 190 ? 7.401 -13.888 -13.913 1.00 92.19 190 SER A CA 1
ATOM 1543 C C . SER A 1 190 ? 8.517 -12.890 -13.600 1.00 92.19 190 SER A C 1
ATOM 1545 O O . SER A 1 190 ? 9.564 -12.931 -14.240 1.00 92.19 190 SER A O 1
ATOM 1547 N N . ILE A 1 191 ? 8.295 -11.978 -12.651 1.00 94.94 191 ILE A N 1
ATOM 1548 C CA . ILE A 1 191 ? 9.255 -10.956 -12.248 1.00 94.94 191 ILE A CA 1
ATOM 1549 C C . ILE A 1 191 ? 9.750 -11.276 -10.840 1.00 94.94 191 ILE A C 1
ATOM 1551 O O . ILE A 1 191 ? 8.971 -11.307 -9.888 1.00 94.94 191 ILE A O 1
ATOM 1555 N N . SER A 1 192 ? 11.061 -11.486 -10.691 1.00 96.50 192 SER A N 1
ATOM 1556 C CA . SER A 1 192 ? 11.637 -11.673 -9.359 1.00 96.50 192 SER A CA 1
ATOM 1557 C C . SER A 1 192 ? 11.493 -10.392 -8.530 1.00 96.50 192 SER A C 1
ATOM 1559 O O . SER A 1 192 ? 11.599 -9.281 -9.069 1.00 96.50 192 SER A O 1
ATOM 1561 N N . PRO A 1 193 ? 11.276 -10.503 -7.210 1.00 97.00 193 PRO A N 1
ATOM 1562 C CA . PRO A 1 193 ? 11.145 -9.324 -6.367 1.00 97.00 193 PRO A CA 1
ATOM 1563 C C . PRO A 1 193 ? 12.435 -8.489 -6.347 1.00 97.00 193 PRO A C 1
ATOM 1565 O O . PRO A 1 193 ? 12.358 -7.264 -6.279 1.00 97.00 193 PRO A O 1
ATOM 1568 N N . GLU A 1 194 ? 13.614 -9.101 -6.477 1.00 97.06 194 GLU A N 1
ATOM 1569 C CA . GLU A 1 194 ? 14.892 -8.387 -6.589 1.00 97.06 194 GLU A CA 1
ATOM 1570 C C . GLU A 1 194 ? 14.948 -7.510 -7.846 1.00 97.06 194 GLU A C 1
ATOM 1572 O O . GLU A 1 194 ? 15.299 -6.332 -7.752 1.00 97.06 194 GLU A O 1
ATOM 1577 N N . PHE A 1 195 ? 14.547 -8.049 -9.004 1.00 97.50 195 PHE A N 1
ATOM 1578 C CA . PHE A 1 195 ? 14.487 -7.280 -10.247 1.00 97.50 195 PHE A CA 1
ATOM 1579 C C . PHE A 1 195 ? 13.472 -6.142 -10.142 1.00 97.50 195 PHE A C 1
ATOM 1581 O O . PHE A 1 195 ? 13.783 -4.994 -10.464 1.00 97.50 195 PHE A O 1
ATOM 1588 N N . ALA A 1 196 ? 12.272 -6.442 -9.634 1.00 97.69 196 ALA A N 1
ATOM 1589 C CA . ALA A 1 196 ? 11.242 -5.436 -9.419 1.00 97.69 196 ALA A CA 1
ATOM 1590 C C . ALA A 1 196 ? 11.747 -4.288 -8.534 1.00 97.69 196 ALA A C 1
ATOM 1592 O O . ALA A 1 196 ? 11.499 -3.125 -8.843 1.00 97.69 196 ALA A O 1
ATOM 1593 N N . ALA A 1 197 ? 12.491 -4.593 -7.470 1.00 98.06 197 ALA A N 1
ATOM 1594 C CA . ALA A 1 197 ? 13.040 -3.571 -6.593 1.00 98.06 197 ALA A CA 1
ATOM 1595 C C . ALA A 1 197 ? 14.080 -2.696 -7.304 1.00 98.06 197 ALA A C 1
ATOM 1597 O O . ALA A 1 197 ? 14.023 -1.477 -7.165 1.00 98.06 197 ALA A O 1
ATOM 1598 N N . SER A 1 198 ? 14.982 -3.278 -8.101 1.00 97.81 198 SER A N 1
ATOM 1599 C CA . SER A 1 198 ? 15.935 -2.509 -8.917 1.00 97.81 198 SER A CA 1
ATOM 1600 C C . SER A 1 198 ? 15.235 -1.597 -9.930 1.00 97.81 198 SER A C 1
ATOM 1602 O O . SER A 1 198 ? 15.573 -0.416 -10.030 1.00 97.81 198 SER A O 1
ATOM 1604 N N . PHE A 1 199 ? 14.200 -2.090 -10.616 1.00 98.12 199 PHE A N 1
ATOM 1605 C CA . PHE A 1 199 ? 13.384 -1.273 -11.521 1.00 98.12 199 PHE A CA 1
ATOM 1606 C C . PHE A 1 199 ? 12.696 -0.110 -10.784 1.00 98.12 199 PHE A C 1
ATOM 1608 O O . PHE A 1 199 ? 12.712 1.037 -11.242 1.00 98.12 199 PHE A O 1
ATOM 1615 N N . LEU A 1 200 ? 12.114 -0.388 -9.614 1.00 98.00 200 LEU A N 1
ATOM 1616 C CA . LEU A 1 200 ? 11.424 0.606 -8.790 1.00 98.00 200 LEU A CA 1
ATOM 1617 C C . LEU A 1 200 ? 12.383 1.607 -8.133 1.00 98.00 200 LEU A C 1
ATOM 1619 O O . LEU A 1 200 ? 11.972 2.722 -7.842 1.00 98.00 200 LEU A O 1
ATOM 1623 N N . ARG A 1 201 ? 13.660 1.261 -7.942 1.00 97.56 201 ARG A N 1
ATOM 1624 C CA . ARG A 1 201 ? 14.704 2.217 -7.535 1.00 97.56 201 ARG A CA 1
ATOM 1625 C C . ARG A 1 201 ? 15.191 3.103 -8.676 1.00 97.56 201 ARG A C 1
ATOM 1627 O O . ARG A 1 201 ? 15.829 4.118 -8.418 1.00 97.56 201 ARG A O 1
ATOM 1634 N N . GLY A 1 202 ? 14.868 2.746 -9.917 1.00 95.62 202 GLY A N 1
ATOM 1635 C CA . GLY A 1 202 ? 15.385 3.423 -11.099 1.00 95.62 202 GLY A CA 1
ATOM 1636 C C . GLY A 1 202 ? 16.786 2.997 -11.502 1.00 95.62 202 GLY A C 1
ATOM 1637 O O . GLY A 1 202 ? 17.432 3.723 -12.238 1.00 95.62 202 GLY A O 1
ATOM 1638 N N . GLU A 1 203 ? 17.248 1.836 -11.041 1.00 95.56 203 GLU A N 1
ATOM 1639 C CA . GLU A 1 203 ? 18.560 1.298 -11.419 1.00 95.56 203 GLU A CA 1
ATOM 1640 C C . GLU A 1 203 ? 18.534 0.670 -12.814 1.00 95.56 203 GLU A C 1
ATOM 1642 O O . GLU A 1 203 ? 19.545 0.674 -13.511 1.00 95.56 203 GLU A O 1
ATOM 1647 N N . VAL A 1 204 ? 17.380 0.126 -13.215 1.00 93.75 204 VAL A N 1
ATOM 1648 C CA . VAL A 1 204 ? 17.179 -0.548 -14.503 1.00 93.75 204 VAL A CA 1
ATOM 1649 C C . VAL A 1 204 ? 15.849 -0.161 -15.154 1.00 93.75 204 VAL A C 1
ATOM 1651 O O . VAL A 1 204 ? 14.919 0.298 -14.480 1.00 93.75 204 VAL A O 1
ATOM 1654 N N . ASP A 1 205 ? 15.762 -0.348 -16.470 1.00 91.94 205 ASP A N 1
ATOM 1655 C CA . ASP A 1 205 ? 14.517 -0.318 -17.239 1.00 91.94 205 ASP A CA 1
ATOM 1656 C C . ASP A 1 205 ? 13.762 -1.661 -17.173 1.00 91.94 205 ASP A C 1
ATOM 1658 O O . ASP A 1 205 ? 14.136 -2.582 -16.444 1.00 91.94 205 ASP A O 1
ATOM 1662 N N . GLU A 1 206 ? 12.654 -1.768 -17.906 1.00 87.94 206 GLU A N 1
ATOM 1663 C CA . GLU A 1 206 ? 11.812 -2.970 -17.920 1.00 87.94 206 GLU A CA 1
ATOM 1664 C C . GLU A 1 206 ? 12.475 -4.177 -18.607 1.00 87.94 206 GLU A C 1
ATOM 1666 O O . GLU A 1 206 ? 12.103 -5.316 -18.327 1.00 87.94 206 GLU A O 1
ATOM 1671 N N . GLN A 1 207 ? 13.478 -3.944 -19.462 1.00 85.81 207 GLN A N 1
ATOM 1672 C CA . GLN A 1 207 ? 14.296 -4.979 -20.095 1.00 85.81 207 GLN A CA 1
ATOM 1673 C C . GLN A 1 207 ? 15.520 -5.366 -19.246 1.00 85.81 207 GLN A C 1
ATOM 1675 O O . GLN A 1 207 ? 16.225 -6.318 -19.584 1.00 85.81 207 GLN A O 1
ATOM 1680 N N . GLY A 1 208 ? 15.772 -4.662 -18.139 1.00 81.62 208 GLY A N 1
ATOM 1681 C CA . GLY A 1 208 ? 16.920 -4.885 -17.265 1.00 81.62 208 GLY A CA 1
ATOM 1682 C C . GLY A 1 208 ? 18.189 -4.146 -17.681 1.00 81.62 208 GLY A C 1
ATOM 1683 O O . GLY A 1 208 ? 19.253 -4.424 -17.125 1.00 81.62 208 GLY A O 1
ATOM 1684 N N . ASN A 1 209 ? 18.106 -3.205 -18.623 1.00 84.25 209 ASN A N 1
ATOM 1685 C CA . ASN A 1 209 ? 19.243 -2.358 -18.958 1.00 84.25 209 ASN A CA 1
ATOM 1686 C C . ASN A 1 209 ? 19.422 -1.280 -17.878 1.00 84.25 209 ASN A C 1
ATOM 1688 O O . ASN A 1 209 ? 18.425 -0.723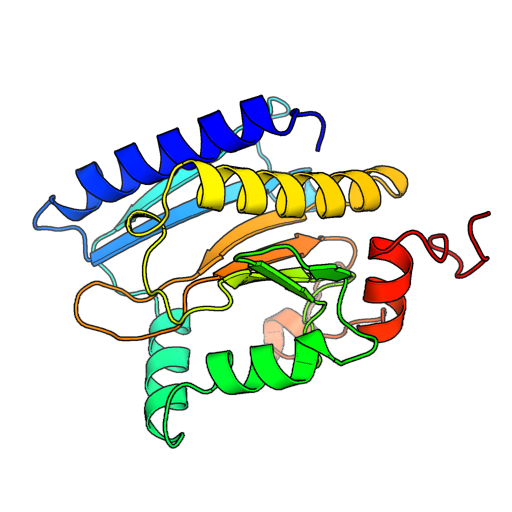 -17.411 1.00 84.25 209 ASN A O 1
ATOM 1692 N N . PRO A 1 210 ? 20.661 -0.937 -17.490 1.00 80.94 210 PRO A N 1
ATOM 1693 C CA . PRO A 1 210 ? 20.910 0.125 -16.520 1.00 80.94 210 PRO A CA 1
ATOM 1694 C C . PRO A 1 210 ? 20.348 1.482 -16.967 1.00 80.94 210 PRO A C 1
ATOM 1696 O O . PRO A 1 210 ? 20.530 1.877 -18.120 1.00 80.94 210 PRO A O 1
ATOM 1699 N N . GLN A 1 211 ? 19.717 2.218 -16.049 1.00 73.56 211 GLN A N 1
ATOM 1700 C CA . GLN A 1 211 ? 19.330 3.617 -16.266 1.00 73.56 211 GLN A CA 1
ATOM 1701 C C . GLN A 1 211 ? 20.410 4.538 -15.672 1.00 73.56 211 GLN A C 1
ATOM 1703 O O . GLN A 1 211 ? 20.729 4.430 -14.489 1.00 73.56 211 GLN A O 1
ATOM 1708 N N . LEU A 1 212 ? 21.014 5.375 -16.533 1.00 54.91 212 LEU A N 1
ATOM 1709 C CA . LEU A 1 212 ? 22.046 6.371 -16.193 1.00 54.91 212 LEU A CA 1
ATOM 1710 C C . LEU A 1 212 ? 21.491 7.525 -15.349 1.00 54.91 212 LEU A C 1
ATOM 1712 O O . LEU A 1 212 ? 20.369 7.988 -15.659 1.00 54.91 212 LEU A O 1
#

Nearest PDB structures (foldseek):
  1zwj-assembly1_B  TM=9.234E-01  e=1.642E-17  Arabidopsis thaliana
  1zwj-assembly1_A  TM=9.234E-01  e=2.352E-17  Arabidopsis thaliana
  1z84-assembly1_B  TM=9.245E-01  e=3.173E-17  Arabidopsis thaliana
  2h39-assembly1_A  TM=9.210E-01  e=1.417E-16  Arabidopsis thaliana
  2h39-assembly1_B  TM=9.150E-01  e=1.505E-16  Arabidopsis thaliana

Solvent-accessible surface area (backbone atoms only — not comparable to full-atom values): 11668 Å² total; per-residue (Å²): 100,84,63,51,47,69,55,40,30,49,50,52,52,52,47,40,53,52,47,58,59,50,61,69,39,90,66,38,38,35,67,50,42,36,31,45,32,48,67,78,30,65,34,91,58,91,70,92,58,71,50,75,49,72,37,72,53,69,58,68,67,62,51,50,51,41,59,57,38,69,79,40,98,62,62,59,59,60,54,48,51,66,52,40,74,74,40,73,22,34,42,51,74,62,95,58,38,37,26,28,22,45,92,82,45,63,32,39,63,23,35,38,42,32,55,75,58,94,43,48,52,80,77,77,55,51,75,67,52,42,39,53,52,19,46,54,52,40,50,49,33,50,44,43,52,78,70,68,50,22,24,34,37,35,66,44,57,46,42,87,93,58,77,38,67,30,33,36,44,36,42,32,41,76,67,82,83,47,72,63,33,74,73,66,75,52,69,84,49,95,49,54,32,50,58,35,10,36,34,51,57,51,49,22,47,97,89,64,49,76,49,132

Sequence (212 aa):
WDLSVDELLTVLKAWCNRISELSQKPATKWVAAFKNHGKEGGASLMHSHSQIVSFNLEPPQVMAEINASRNYSGCPYCKLMENEKKSHRRVKETGSFASFTPYASRFNYETWIFPKKHTISLLEFSNDELREMAEHIKHILSRLKTIDIPYNLFLHYPPKGHDLHFHIEITPRGGIWAGFEFTTAITINSISPEFAASFLRGEVDEQGNPQL

pLDDT: mean 95.14, std 4.96, range [54.91, 98.75]